Protein AF-A0A7V8YL81-F1 (afdb_monomer_lite)

Secondary structure (DSSP, 8-state):
----TTHHHHHHHHHHHHHHHSTT----HHHHHHTTHHHHHHHHHHHHHHHTS-HHHHHHHHHHHHHSEEE-TTS-EEE--EEHHHHHTT--HHHHHHHHHHHHHHHHTTSEEE-SSEEEES-THHHHH-HIIIIIIIHHHHHHHHHHHHHHHHHHHHHHTTT-------------PPPPPP--PPP-----

pLDDT: mean 71.95, std 19.82, range [36.56, 96.94]

Sequence (192 aa):
GVSGAGALPLLSHALDQAWRASRGMPLSLADYERTGGIEGAVAQTAQAAYDTLSSSRRQVARQVFTRLVATTADGRDTASRVARADLTNGKNAAYAEDVNAVLETFAAKRLLTLDADTVEISHEVLLTAWPLLRDDWLAEVHADRIVRSHLSAAADEWWDTGGRPPTSIAGSGARSAPQPPPGFAPTRATRH

Foldseek 3Di:
DDDDDPDVVVVVVVVVVVVVVVPPDPCDVVVCVVCVHPLNVLQVLVVVLLVPDDPLLNVLLLLVLLVQWDQDPVRDIDGHKDFLCVSCPPHDPVSNVSNVVSQCSCVVSVQWDDDPGIIIGRDRSCCVRHCCNPPPRVVVVVVVVVVVVVVVVVVVVCVVVVVDDPPDDPDDDDDDDDDDDDDDDDDDDDDD

Structure (mmCIF, N/CA/C/O backbone):
data_AF-A0A7V8YL81-F1
#
_entry.id   AF-A0A7V8YL81-F1
#
loop_
_atom_site.group_PDB
_atom_site.id
_atom_site.type_symbol
_atom_site.label_atom_id
_atom_site.label_alt_id
_atom_site.label_comp_id
_atom_site.label_asym_id
_atom_site.label_entity_id
_atom_site.label_seq_id
_atom_site.pdbx_PDB_ins_code
_atom_site.Cartn_x
_atom_site.Cartn_y
_atom_site.Cartn_z
_atom_site.occupancy
_atom_site.B_iso_or_equiv
_atom_site.auth_seq_id
_atom_site.auth_comp_id
_atom_site.auth_asym_id
_atom_site.auth_atom_id
_atom_site.pdbx_PDB_model_num
ATOM 1 N N . GLY A 1 1 ? -54.368 4.871 7.332 1.00 36.56 1 GLY A N 1
ATOM 2 C CA . GLY A 1 1 ? -53.066 4.225 7.570 1.00 36.56 1 GLY A CA 1
ATOM 3 C C . GLY A 1 1 ? -52.169 5.205 8.286 1.00 36.56 1 GLY A C 1
ATOM 4 O O . GLY A 1 1 ? -51.997 6.308 7.791 1.00 36.56 1 GLY A O 1
ATOM 5 N N . VAL A 1 2 ? -51.685 4.837 9.469 1.00 48.62 2 VAL A N 1
ATOM 6 C CA . VAL A 1 2 ? -50.691 5.587 10.253 1.00 48.62 2 VAL A CA 1
ATOM 7 C C . VAL A 1 2 ? -49.300 5.339 9.670 1.00 48.62 2 VAL A C 1
ATOM 9 O O . VAL A 1 2 ? -48.983 4.178 9.417 1.00 48.62 2 VAL A O 1
ATOM 12 N N . SER A 1 3 ? -48.483 6.391 9.513 1.00 44.59 3 SER A N 1
ATOM 13 C CA . SER A 1 3 ? -47.083 6.490 9.996 1.00 44.59 3 SER A CA 1
ATOM 14 C C . SER A 1 3 ? -46.340 7.660 9.334 1.00 44.59 3 SER A C 1
ATOM 16 O O . SER A 1 3 ? -46.148 7.653 8.123 1.00 44.59 3 SER A O 1
ATOM 18 N N . GLY A 1 4 ? -45.851 8.621 10.132 1.00 47.59 4 GLY A N 1
ATOM 19 C CA . GLY A 1 4 ? -44.572 9.267 9.809 1.00 47.59 4 GLY A CA 1
ATOM 20 C C . GLY A 1 4 ? -44.483 10.787 9.655 1.00 47.59 4 GLY A C 1
ATOM 21 O O . GLY A 1 4 ? -43.507 11.249 9.075 1.00 47.59 4 GLY A O 1
ATOM 22 N N . ALA A 1 5 ? -45.396 11.587 10.211 1.00 55.50 5 ALA A N 1
ATOM 23 C CA . ALA A 1 5 ? -45.001 12.931 10.642 1.00 55.50 5 ALA A CA 1
ATOM 24 C C . ALA A 1 5 ? -44.055 12.772 11.852 1.00 55.50 5 ALA A C 1
ATOM 26 O O . ALA A 1 5 ? -44.499 12.302 12.896 1.00 55.50 5 ALA A O 1
ATOM 27 N N . GLY A 1 6 ? -42.760 13.098 11.719 1.00 53.97 6 GLY A N 1
ATOM 28 C CA . GLY A 1 6 ? -41.879 13.228 12.894 1.00 53.97 6 GLY A CA 1
ATOM 29 C C . GLY A 1 6 ? -40.379 12.942 12.749 1.00 53.97 6 GLY A C 1
ATOM 30 O O . GLY A 1 6 ? -39.642 13.281 13.666 1.00 53.97 6 GLY A O 1
ATOM 31 N N . ALA A 1 7 ? -39.877 12.371 11.649 1.00 56.12 7 ALA A N 1
ATOM 32 C CA . ALA A 1 7 ? -38.447 12.011 11.584 1.00 56.12 7 ALA A CA 1
ATOM 33 C C . ALA A 1 7 ? -37.517 13.195 11.248 1.00 56.12 7 ALA A C 1
ATOM 35 O O . ALA A 1 7 ? -36.434 13.316 11.812 1.00 56.12 7 ALA A O 1
ATOM 36 N N . LEU A 1 8 ? -37.948 14.100 10.365 1.00 55.91 8 LEU A N 1
ATOM 37 C CA . LEU A 1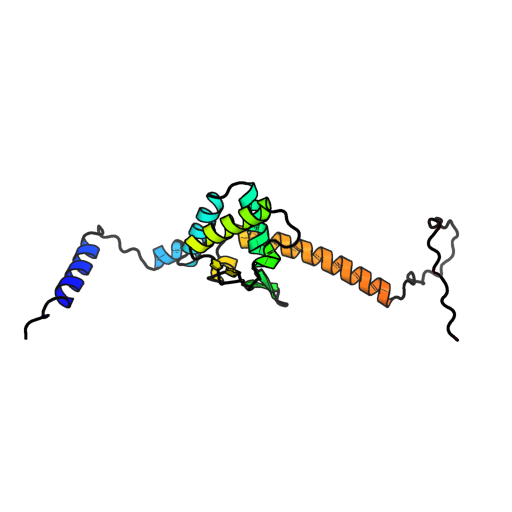 8 ? -37.142 15.249 9.930 1.00 55.91 8 LEU A CA 1
ATOM 38 C C . LEU A 1 8 ? -36.917 16.301 11.034 1.00 55.91 8 LEU A C 1
ATOM 40 O O . LEU A 1 8 ? -35.772 16.718 11.210 1.00 55.91 8 LEU A O 1
ATOM 44 N N . PRO A 1 9 ? -37.928 16.687 11.841 1.00 59.31 9 PRO A N 1
ATOM 45 C CA . PRO A 1 9 ? -37.709 17.638 12.931 1.00 59.31 9 PRO A CA 1
ATOM 46 C C . PRO A 1 9 ? -36.807 17.073 14.034 1.00 59.31 9 PRO A C 1
ATOM 48 O O . PRO A 1 9 ? -35.969 17.797 14.560 1.00 59.31 9 PRO A O 1
ATOM 51 N N . LEU A 1 10 ? -36.935 15.780 14.358 1.00 54.81 10 LEU A N 1
ATOM 52 C CA . LEU A 1 10 ? -36.123 15.134 15.393 1.00 54.81 10 LEU A CA 1
ATOM 53 C C . LEU A 1 10 ? -34.676 14.902 14.942 1.00 54.81 10 LEU A C 1
ATOM 55 O O . LEU A 1 10 ? -33.778 15.028 15.765 1.00 54.81 10 LEU A O 1
ATOM 59 N N . LEU A 1 11 ? -34.429 14.639 13.653 1.00 56.75 11 LEU A N 1
ATOM 60 C CA . LEU A 1 11 ? -33.071 14.529 13.109 1.00 56.75 11 LEU A CA 1
ATOM 61 C C . LEU A 1 11 ? -32.373 15.895 13.052 1.00 56.75 11 LEU A C 1
ATOM 63 O O . LEU A 1 11 ? -31.228 16.010 13.481 1.00 56.75 11 LEU A O 1
ATOM 67 N N . SER A 1 12 ? -33.068 16.944 12.597 1.00 57.38 12 SER A N 1
ATOM 68 C CA . SER A 1 12 ? -32.539 18.314 12.649 1.00 57.38 12 SER A CA 1
ATOM 69 C C . SER A 1 12 ? -32.295 18.770 14.085 1.00 57.38 12 SER A C 1
ATOM 71 O O . SER A 1 12 ? -31.289 19.420 14.350 1.00 57.38 12 SER A O 1
ATOM 73 N N . HIS A 1 13 ? -33.164 18.387 15.023 1.00 61.22 13 HIS A N 1
ATOM 74 C CA . HIS A 1 13 ? -32.964 18.675 16.437 1.00 61.22 13 HIS A CA 1
ATOM 75 C C . HIS A 1 13 ? -31.800 17.869 17.033 1.00 61.22 13 HIS A C 1
ATOM 77 O O . HIS A 1 13 ? -31.002 18.430 17.772 1.00 61.22 13 HIS A O 1
ATOM 83 N N . ALA A 1 14 ? -31.635 16.591 16.680 1.00 60.12 14 ALA A N 1
ATOM 84 C CA . ALA A 1 14 ? -30.513 15.768 17.133 1.00 60.12 14 ALA A CA 1
ATOM 85 C C . ALA A 1 14 ? -29.163 16.273 16.593 1.00 60.12 14 ALA A C 1
ATOM 87 O O . ALA A 1 14 ? -28.182 16.292 17.332 1.00 60.12 14 ALA A O 1
ATOM 88 N N . LEU A 1 15 ? -29.121 16.739 15.339 1.00 58.03 15 LEU A N 1
ATOM 89 C CA . LEU A 1 15 ? -27.939 17.365 14.740 1.00 58.03 15 LEU A CA 1
ATOM 90 C C . LEU A 1 15 ? -27.619 18.726 15.380 1.00 58.03 15 LEU A C 1
ATOM 92 O O . LEU A 1 15 ? -26.459 18.988 15.691 1.00 58.03 15 LEU A O 1
ATOM 96 N N . ASP A 1 16 ? -28.628 19.562 15.646 1.00 61.94 16 ASP A N 1
ATOM 97 C CA . ASP A 1 16 ? -28.457 20.847 16.343 1.00 61.94 16 ASP A CA 1
ATOM 98 C C . ASP A 1 16 ? -28.004 20.650 17.803 1.00 61.94 16 ASP A C 1
ATOM 100 O O . ASP A 1 16 ? -27.106 21.338 18.287 1.00 61.94 16 ASP A O 1
ATOM 104 N N . GLN A 1 17 ? -28.549 19.651 18.505 1.00 55.69 17 GLN A N 1
ATOM 105 C CA . GLN A 1 17 ? -28.120 19.297 19.861 1.00 55.69 17 GLN A CA 1
ATOM 106 C C . GLN A 1 17 ? -26.701 18.706 19.886 1.00 55.69 17 GLN A C 1
ATOM 108 O O . GLN A 1 17 ? -25.926 19.057 20.773 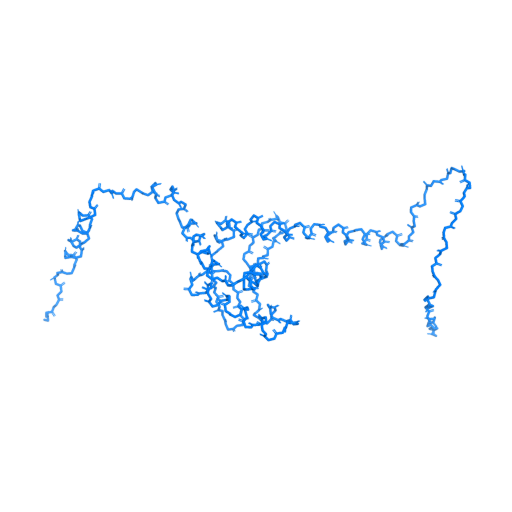1.00 55.69 17 GLN A O 1
ATOM 113 N N . ALA A 1 18 ? -26.316 17.881 18.903 1.00 54.59 18 ALA A N 1
ATOM 114 C CA . ALA A 1 18 ? -24.949 17.364 18.777 1.00 54.59 18 ALA A CA 1
ATOM 115 C C . ALA A 1 18 ? -23.931 18.486 18.499 1.00 54.59 18 ALA A C 1
ATOM 117 O O . ALA A 1 18 ? -22.847 18.501 19.085 1.00 54.59 18 ALA A O 1
ATOM 118 N N . TRP A 1 19 ? -24.307 19.469 17.676 1.00 52.56 19 TRP A N 1
ATOM 119 C CA . TRP A 1 19 ? -23.495 20.654 17.400 1.00 52.56 19 TRP A CA 1
ATOM 120 C C . TRP A 1 19 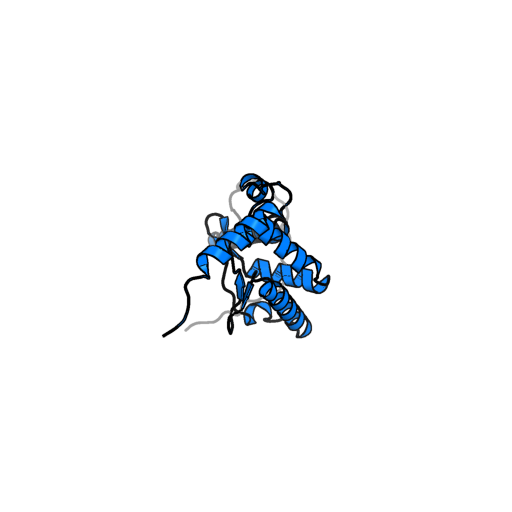? -23.318 21.540 18.642 1.00 52.56 19 TRP A C 1
ATOM 122 O O . TRP A 1 19 ? -22.208 21.972 18.950 1.00 52.56 19 TRP A O 1
ATOM 132 N N . ARG A 1 20 ? -24.387 21.760 19.419 1.00 55.25 20 ARG A N 1
ATOM 133 C CA . ARG A 1 20 ? -24.334 22.533 20.676 1.00 55.25 20 ARG A CA 1
ATOM 134 C C . ARG A 1 20 ? -23.596 21.799 21.804 1.00 55.25 20 ARG A C 1
ATOM 136 O O . ARG A 1 20 ? -22.933 22.449 22.609 1.00 55.25 20 ARG A O 1
ATOM 143 N N . ALA A 1 21 ? -23.667 20.465 21.849 1.00 50.03 21 ALA A N 1
ATOM 144 C CA . ALA A 1 21 ? -22.910 19.629 22.787 1.00 50.03 21 ALA A CA 1
ATOM 145 C C . ALA A 1 21 ? -21.398 19.614 22.485 1.00 50.03 21 ALA A C 1
ATOM 147 O O . ALA A 1 21 ? -20.586 19.398 23.389 1.00 50.03 21 ALA A O 1
ATOM 148 N N . SER A 1 22 ? -21.004 19.922 21.244 1.00 49.34 22 SER A N 1
ATOM 149 C CA . SER A 1 22 ? -19.615 20.097 20.807 1.00 49.34 22 SER A CA 1
ATOM 150 C C . SER A 1 22 ? -19.020 21.443 21.257 1.00 49.34 22 SER A C 1
ATOM 152 O O . SER A 1 22 ? -18.522 22.199 20.435 1.00 49.34 22 SER A O 1
ATOM 154 N N . ARG A 1 23 ? -19.106 21.770 22.558 1.00 49.12 23 ARG A N 1
ATOM 155 C CA . ARG A 1 23 ? -18.380 22.827 23.315 1.00 49.12 23 ARG A CA 1
ATOM 156 C C . ARG A 1 23 ? -17.860 24.070 22.548 1.00 49.12 23 ARG A C 1
ATOM 158 O O . ARG A 1 23 ? -16.794 24.586 22.871 1.00 49.12 23 ARG A O 1
ATOM 165 N N . GLY A 1 24 ? -18.606 24.586 21.574 1.00 44.75 24 GLY A N 1
ATOM 166 C CA . GLY A 1 24 ? -18.343 25.865 20.913 1.00 44.75 24 GLY A CA 1
ATOM 167 C C . GLY A 1 24 ? -17.051 25.996 20.095 1.00 44.75 24 GLY A C 1
ATOM 168 O O . GLY A 1 24 ? -16.653 27.131 19.853 1.00 44.75 24 GLY A O 1
ATOM 169 N N . MET A 1 25 ? -16.406 24.917 19.638 1.00 43.12 25 MET A N 1
ATOM 170 C CA . MET A 1 25 ? -15.329 25.045 18.642 1.00 43.12 25 MET A CA 1
ATOM 171 C C . MET A 1 25 ? -15.783 24.475 17.300 1.00 43.12 25 MET A C 1
ATOM 173 O O . MET A 1 25 ? -15.819 23.253 17.146 1.00 43.12 25 MET A O 1
ATOM 177 N N . PRO A 1 26 ? -16.152 25.326 16.324 1.00 42.38 26 PRO A N 1
ATOM 178 C CA . PRO A 1 26 ? -16.322 24.857 14.963 1.00 42.38 26 PRO A CA 1
ATOM 179 C C . PRO A 1 26 ? -14.956 24.362 14.479 1.00 42.38 26 PRO A C 1
ATOM 181 O O . PRO A 1 26 ? -14.013 25.146 14.393 1.00 42.38 26 PRO A O 1
ATOM 184 N N . LEU A 1 27 ? -14.841 23.066 14.177 1.00 44.59 27 LEU A N 1
ATOM 185 C CA . LEU A 1 27 ? -13.760 22.565 13.332 1.00 44.59 27 LEU A CA 1
ATOM 186 C C . LEU A 1 27 ? -13.953 23.227 11.971 1.00 44.59 27 LEU A C 1
ATOM 188 O O . LEU A 1 27 ? -14.801 22.831 11.173 1.00 44.59 27 LEU A O 1
ATOM 192 N N . SER A 1 28 ? -13.234 24.326 11.779 1.00 50.25 28 SER A N 1
ATOM 193 C CA . SER A 1 28 ? -13.224 25.075 10.537 1.00 50.25 28 SER A CA 1
ATOM 194 C C . SER A 1 28 ? -12.772 24.144 9.415 1.00 50.25 28 SER A C 1
ATOM 196 O O . SER A 1 28 ? -11.847 23.353 9.604 1.00 50.25 28 SER A O 1
ATOM 198 N N . LEU A 1 29 ? -13.363 24.265 8.225 1.00 44.56 29 LEU A N 1
ATOM 199 C CA . LEU A 1 29 ? -12.822 23.643 7.012 1.00 44.56 29 LEU A CA 1
ATOM 200 C C . LEU A 1 29 ? -11.325 23.981 6.841 1.00 44.56 29 LEU A C 1
ATOM 202 O O . LEU A 1 29 ? -10.555 23.148 6.382 1.00 44.56 29 LEU A O 1
ATOM 206 N N . ALA A 1 30 ? -10.893 25.143 7.343 1.00 45.94 30 ALA A N 1
ATOM 207 C CA . ALA A 1 30 ? -9.490 25.533 7.389 1.00 45.94 30 ALA A CA 1
ATOM 208 C C . ALA A 1 30 ? -8.648 24.719 8.392 1.00 45.94 30 ALA A C 1
ATOM 210 O O . ALA A 1 30 ? -7.476 24.504 8.132 1.00 45.94 30 ALA A O 1
ATOM 211 N N . ASP A 1 31 ? -9.196 24.227 9.510 1.00 43.03 31 ASP A N 1
ATOM 212 C CA . ASP A 1 31 ? -8.487 23.303 10.417 1.00 43.03 31 ASP A CA 1
ATOM 213 C C . ASP A 1 31 ? -8.428 21.874 9.852 1.00 43.03 31 ASP A C 1
ATOM 215 O O . ASP A 1 31 ? -7.447 21.152 10.055 1.00 43.03 31 ASP A O 1
ATOM 219 N N . TYR A 1 32 ? -9.450 21.491 9.082 1.00 44.69 32 TYR A N 1
ATOM 220 C CA . TYR A 1 32 ? -9.483 20.251 8.307 1.00 44.69 32 TYR A CA 1
ATOM 221 C C . TYR A 1 32 ? -8.446 20.261 7.167 1.00 44.69 32 TYR A C 1
ATOM 223 O O . TYR A 1 32 ? -7.705 19.298 7.000 1.00 44.69 32 TYR A O 1
ATOM 231 N N . GLU A 1 33 ? -8.294 21.370 6.442 1.00 46.50 33 GLU A N 1
ATOM 232 C CA . GLU A 1 33 ? -7.242 21.550 5.428 1.00 46.50 33 GLU A CA 1
ATOM 233 C C . GLU A 1 33 ? -5.847 21.728 6.052 1.00 46.50 33 GLU A C 1
ATOM 235 O O . GLU A 1 33 ? -4.866 21.183 5.550 1.00 46.50 33 GLU A O 1
ATOM 240 N N . ARG A 1 34 ? -5.744 22.405 7.204 1.00 47.41 34 ARG A N 1
ATOM 241 C CA . ARG A 1 34 ? -4.478 22.631 7.931 1.00 47.41 34 ARG A CA 1
ATOM 242 C C . ARG A 1 34 ? -3.887 21.361 8.549 1.00 47.41 34 ARG A C 1
ATOM 244 O O . ARG A 1 34 ? -2.700 21.341 8.860 1.00 47.41 34 ARG A O 1
ATOM 251 N N . THR A 1 35 ? -4.683 20.302 8.697 1.00 50.78 35 THR A N 1
ATOM 252 C CA . THR A 1 35 ? -4.221 18.950 9.073 1.00 50.78 35 THR A CA 1
ATOM 253 C C . THR A 1 35 ? -3.937 18.047 7.861 1.00 50.78 35 THR A C 1
ATOM 255 O O . THR A 1 35 ? -3.577 16.884 8.036 1.00 50.78 35 THR A O 1
ATOM 258 N N . GLY A 1 36 ? -4.045 18.581 6.637 1.00 57.25 36 GLY A N 1
ATOM 259 C CA . GLY A 1 36 ? -3.801 17.871 5.377 1.00 57.25 36 GLY A CA 1
ATOM 260 C C . GLY A 1 36 ? -5.054 17.272 4.728 1.00 57.25 36 GLY A C 1
ATOM 261 O O . GLY A 1 36 ? -4.937 16.564 3.732 1.00 57.25 36 GLY A O 1
ATOM 262 N N . GLY A 1 37 ? -6.253 17.519 5.264 1.00 74.62 37 GLY A N 1
ATOM 263 C CA . GLY A 1 37 ? -7.513 17.036 4.697 1.00 74.62 37 GLY A CA 1
ATOM 264 C C . GLY A 1 37 ? -7.548 15.517 4.487 1.00 74.62 37 GLY A C 1
ATOM 265 O O . GLY A 1 37 ? -7.063 14.734 5.307 1.00 74.62 37 GLY A O 1
ATOM 266 N N . ILE A 1 38 ? -8.122 15.091 3.359 1.00 73.38 38 ILE A N 1
ATOM 267 C CA . ILE A 1 38 ? -8.203 13.673 2.969 1.00 73.38 38 ILE A CA 1
ATOM 268 C C . ILE A 1 38 ? -6.800 13.079 2.770 1.00 73.38 38 ILE A C 1
ATOM 270 O O . ILE A 1 38 ? -6.568 11.931 3.144 1.00 73.38 38 ILE A O 1
ATOM 274 N N . GLU A 1 39 ? -5.853 13.860 2.247 1.00 78.56 39 GLU A N 1
ATOM 275 C CA . GLU A 1 39 ? -4.472 13.422 2.014 1.00 78.56 39 GLU A CA 1
ATOM 276 C C . GLU A 1 39 ? -3.783 13.058 3.335 1.00 78.56 39 GLU A C 1
ATOM 278 O O . GLU A 1 39 ? -3.244 11.961 3.483 1.00 78.56 39 GLU A O 1
ATOM 283 N N . GLY A 1 40 ? -3.893 13.933 4.340 1.00 79.06 40 GLY A N 1
ATOM 284 C CA . GLY A 1 40 ? -3.346 13.712 5.678 1.00 79.06 40 GLY A CA 1
ATOM 285 C C . GLY A 1 40 ? -3.977 12.517 6.394 1.00 79.06 40 GLY A C 1
ATOM 286 O O . GLY A 1 40 ? -3.278 11.773 7.086 1.00 79.06 40 GLY A O 1
ATOM 287 N N . ALA A 1 41 ? -5.280 12.284 6.211 1.00 83.31 41 ALA A N 1
ATOM 288 C CA . ALA A 1 41 ? -5.967 11.118 6.766 1.00 83.31 41 ALA A CA 1
ATOM 289 C C . ALA A 1 41 ? -5.523 9.802 6.097 1.00 83.31 41 ALA A C 1
ATOM 291 O O . ALA A 1 41 ? -5.297 8.802 6.788 1.00 83.31 41 ALA A O 1
ATOM 292 N N . VAL A 1 42 ? -5.356 9.794 4.769 1.00 85.81 42 VAL A N 1
ATOM 293 C CA . VAL A 1 42 ? -4.849 8.633 4.016 1.00 85.81 42 VAL A CA 1
ATOM 294 C C . VAL A 1 42 ? -3.402 8.334 4.400 1.00 85.81 42 VAL A C 1
ATOM 296 O O . VAL A 1 42 ? -3.087 7.185 4.706 1.00 85.81 42 VAL A O 1
ATOM 299 N N . ALA A 1 43 ? -2.548 9.357 4.474 1.00 87.12 43 ALA A N 1
ATOM 300 C CA . ALA A 1 43 ? -1.153 9.219 4.878 1.00 87.12 43 ALA A CA 1
ATOM 301 C C . ALA A 1 43 ? -1.016 8.648 6.297 1.00 87.12 43 ALA A C 1
ATOM 303 O O . ALA A 1 43 ? -0.277 7.688 6.507 1.00 87.12 43 ALA A O 1
ATOM 304 N N . GLN A 1 44 ? -1.775 9.174 7.266 1.00 86.25 44 GLN A N 1
ATOM 305 C CA . GLN A 1 44 ? -1.790 8.650 8.637 1.00 86.25 44 GLN A CA 1
ATOM 306 C C . GLN A 1 44 ? -2.292 7.207 8.698 1.00 86.25 44 GLN A C 1
ATOM 308 O O . GLN A 1 44 ? -1.729 6.386 9.418 1.00 86.25 44 GLN A O 1
ATOM 313 N N . THR A 1 45 ? -3.330 6.875 7.928 1.00 89.19 45 THR A N 1
ATOM 314 C CA . THR A 1 45 ? -3.872 5.512 7.878 1.00 89.19 45 THR A CA 1
ATOM 315 C C . THR A 1 45 ? -2.861 4.533 7.278 1.00 89.19 45 THR A C 1
ATOM 317 O O . THR A 1 45 ? -2.691 3.433 7.806 1.00 89.19 45 THR A O 1
ATOM 320 N N . ALA A 1 46 ? -2.164 4.933 6.212 1.00 90.50 46 ALA A N 1
ATOM 321 C CA . ALA A 1 46 ? -1.110 4.140 5.587 1.00 90.50 46 ALA A CA 1
ATOM 322 C C . ALA A 1 46 ? 0.086 3.944 6.518 1.00 90.50 46 ALA A C 1
ATOM 324 O O . ALA A 1 46 ? 0.546 2.814 6.689 1.00 90.50 46 ALA A O 1
ATOM 325 N N . GLN A 1 47 ? 0.520 5.011 7.191 1.00 93.44 47 GLN A N 1
ATOM 326 C CA . GLN A 1 47 ? 1.600 4.943 8.165 1.00 93.44 47 GLN A CA 1
ATOM 327 C C . GLN A 1 47 ? 1.238 4.030 9.341 1.00 93.44 47 GLN A C 1
ATOM 329 O O . GLN A 1 47 ? 2.002 3.129 9.673 1.00 93.44 47 GLN A O 1
ATOM 334 N N . ALA A 1 48 ? 0.041 4.180 9.912 1.00 91.69 48 ALA A N 1
ATOM 335 C CA . ALA A 1 48 ? -0.419 3.330 11.005 1.00 91.69 48 ALA A CA 1
ATOM 336 C C . ALA A 1 48 ? -0.511 1.852 10.589 1.00 91.69 48 ALA A C 1
ATOM 338 O O . ALA A 1 48 ? -0.128 0.975 11.359 1.00 91.69 48 ALA A O 1
ATOM 339 N N . ALA A 1 49 ? -0.984 1.557 9.372 1.00 93.56 49 ALA A N 1
ATOM 340 C CA . ALA A 1 49 ? -0.987 0.194 8.840 1.00 93.56 49 ALA A CA 1
ATOM 341 C C . ALA A 1 49 ? 0.442 -0.359 8.722 1.00 93.56 49 ALA A C 1
ATOM 343 O O . ALA A 1 49 ? 0.719 -1.461 9.195 1.00 93.56 49 ALA A O 1
ATOM 344 N N . TYR A 1 50 ? 1.364 0.424 8.165 1.00 94.56 50 TYR A N 1
ATOM 345 C CA . TYR A 1 50 ? 2.768 0.047 8.033 1.00 94.56 50 TYR A CA 1
ATOM 346 C C . TYR A 1 50 ? 3.458 -0.185 9.385 1.00 94.56 50 TYR A C 1
ATOM 348 O O . TYR A 1 50 ? 4.214 -1.146 9.543 1.00 94.56 50 TYR A O 1
ATOM 356 N N . ASP A 1 51 ? 3.162 0.638 10.390 1.00 94.62 51 ASP A N 1
ATOM 357 C CA . ASP A 1 51 ? 3.783 0.539 11.709 1.00 94.62 51 ASP A CA 1
ATOM 358 C C . ASP A 1 51 ? 3.398 -0.747 12.451 1.00 94.62 51 ASP A C 1
ATOM 360 O O . ASP A 1 51 ? 4.201 -1.261 13.233 1.00 94.62 51 ASP A O 1
ATOM 364 N N . THR A 1 52 ? 2.233 -1.330 12.146 1.00 94.81 52 THR A N 1
ATOM 365 C CA . THR A 1 52 ? 1.809 -2.630 12.701 1.00 94.81 52 THR A CA 1
ATOM 366 C C . THR A 1 52 ? 2.560 -3.830 12.119 1.00 94.81 52 THR A C 1
ATOM 368 O O . THR A 1 52 ? 2.500 -4.926 12.678 1.00 94.81 52 THR A O 1
ATOM 371 N N . LEU A 1 53 ? 3.279 -3.652 11.007 1.00 95.19 53 LEU A N 1
ATOM 372 C CA . LEU A 1 53 ? 3.993 -4.735 10.340 1.00 95.19 53 LEU A CA 1
ATOM 373 C C . LEU A 1 53 ? 5.316 -5.067 11.038 1.00 95.19 53 LEU A C 1
ATOM 375 O O . LEU A 1 53 ? 6.048 -4.181 11.488 1.00 95.19 53 LEU A O 1
ATOM 379 N N . SER A 1 54 ? 5.664 -6.358 11.039 1.00 94.94 54 SER A N 1
ATOM 380 C CA . SER A 1 54 ? 6.999 -6.843 11.405 1.00 94.94 54 SER A CA 1
ATOM 381 C C . SER A 1 54 ? 8.065 -6.330 10.431 1.00 94.94 54 SER A C 1
ATOM 383 O O . SER A 1 54 ? 7.766 -5.926 9.308 1.00 94.94 54 SER A O 1
ATOM 385 N N . SER A 1 55 ? 9.338 -6.400 10.823 1.00 93.94 55 SER A N 1
ATOM 386 C CA . SER A 1 55 ? 10.459 -5.993 9.965 1.00 93.94 55 SER A CA 1
ATOM 387 C C . SER A 1 55 ? 10.488 -6.728 8.617 1.00 93.94 55 SER A C 1
ATOM 389 O O . SER A 1 55 ? 10.704 -6.082 7.593 1.00 93.94 55 SER A O 1
ATOM 391 N N . SER A 1 56 ? 10.205 -8.039 8.590 1.00 92.75 56 SER A N 1
ATOM 392 C CA . SER A 1 56 ? 10.104 -8.810 7.339 1.00 92.75 56 SER A CA 1
ATOM 393 C C . SER A 1 56 ? 8.978 -8.280 6.448 1.00 92.75 56 SER A C 1
ATOM 395 O O . SER A 1 56 ? 9.191 -7.971 5.276 1.00 92.75 56 SER A O 1
ATOM 397 N N . ARG A 1 57 ? 7.790 -8.065 7.021 1.00 95.06 57 ARG A N 1
ATOM 398 C CA . ARG A 1 57 ? 6.610 -7.592 6.289 1.00 95.06 57 ARG A CA 1
ATOM 399 C C . ARG A 1 57 ? 6.733 -6.152 5.822 1.00 95.06 57 ARG A C 1
ATOM 401 O O . ARG A 1 57 ? 6.182 -5.821 4.783 1.00 95.06 57 ARG A O 1
ATOM 408 N N . ARG A 1 58 ? 7.488 -5.304 6.521 1.00 95.88 58 ARG A N 1
ATOM 409 C CA . ARG A 1 58 ? 7.813 -3.946 6.054 1.00 95.88 58 ARG A CA 1
ATOM 410 C C . ARG A 1 58 ? 8.639 -3.974 4.766 1.00 95.88 58 ARG A C 1
ATOM 412 O O . ARG A 1 58 ? 8.353 -3.213 3.845 1.00 95.88 58 ARG A O 1
ATOM 419 N N . GLN A 1 59 ? 9.607 -4.889 4.660 1.00 93.19 59 GLN A N 1
ATOM 420 C CA . GLN A 1 59 ? 10.376 -5.081 3.422 1.00 93.19 59 GLN A CA 1
ATOM 421 C C . GLN A 1 59 ? 9.492 -5.603 2.284 1.00 93.19 59 GLN A C 1
ATOM 423 O O . GLN A 1 59 ? 9.602 -5.133 1.151 1.00 93.19 59 GLN A O 1
ATOM 428 N N . VAL A 1 60 ? 8.586 -6.538 2.584 1.00 95.00 60 VAL A N 1
ATOM 429 C CA . VAL A 1 60 ? 7.612 -7.042 1.606 1.00 95.00 60 VAL A CA 1
ATOM 430 C C . VAL A 1 60 ? 6.645 -5.942 1.170 1.00 95.00 60 VAL A C 1
ATOM 432 O O . VAL A 1 60 ? 6.425 -5.776 -0.025 1.00 95.00 60 VAL A O 1
ATOM 435 N N . ALA A 1 61 ? 6.132 -5.135 2.100 1.00 95.25 61 ALA A N 1
ATOM 436 C CA . ALA A 1 61 ? 5.259 -4.004 1.801 1.00 95.25 61 ALA A CA 1
ATOM 437 C C . ALA A 1 61 ? 5.925 -3.036 0.828 1.00 95.25 61 ALA A C 1
ATOM 439 O O . ALA A 1 61 ? 5.334 -2.713 -0.200 1.00 95.25 61 ALA A O 1
ATOM 440 N N . ARG A 1 62 ? 7.186 -2.675 1.079 1.00 94.12 62 ARG A N 1
ATOM 441 C CA . ARG A 1 62 ? 7.960 -1.852 0.151 1.00 94.12 62 ARG A CA 1
ATOM 442 C C . ARG A 1 62 ? 8.000 -2.451 -1.261 1.00 94.12 62 ARG A C 1
ATOM 444 O O . ARG A 1 62 ? 7.735 -1.741 -2.221 1.00 94.12 62 ARG A O 1
ATOM 451 N N . GLN A 1 63 ? 8.291 -3.746 -1.398 1.00 92.38 63 GLN A N 1
ATOM 452 C CA . GLN A 1 63 ? 8.355 -4.423 -2.705 1.00 92.38 63 GLN A CA 1
ATOM 453 C C . GLN A 1 63 ? 6.994 -4.531 -3.404 1.00 92.38 63 GLN A C 1
ATOM 455 O O . GLN A 1 63 ? 6.926 -4.489 -4.631 1.00 92.38 63 GLN A O 1
ATOM 460 N N . VAL A 1 64 ? 5.914 -4.697 -2.641 1.00 94.31 64 VAL A N 1
ATOM 461 C CA . VAL A 1 64 ? 4.553 -4.735 -3.181 1.00 94.31 64 VAL A CA 1
ATOM 462 C C . VAL A 1 64 ? 4.163 -3.352 -3.694 1.00 94.31 64 VAL A C 1
ATOM 464 O O . VAL A 1 64 ? 3.797 -3.228 -4.858 1.00 94.31 64 VAL A O 1
ATOM 467 N N . PHE A 1 65 ? 4.296 -2.306 -2.876 1.00 93.75 65 PHE A N 1
ATOM 468 C CA . PHE A 1 65 ? 3.896 -0.954 -3.266 1.00 93.75 65 PHE A CA 1
ATOM 469 C C . PHE A 1 65 ? 4.687 -0.424 -4.463 1.00 93.75 65 PHE A C 1
ATOM 471 O O . PHE A 1 65 ? 4.085 0.157 -5.355 1.00 93.75 65 PHE A O 1
ATOM 478 N N . THR A 1 66 ? 5.995 -0.682 -4.554 1.00 92.06 66 THR A N 1
ATOM 479 C CA . THR A 1 66 ? 6.778 -0.256 -5.729 1.00 92.06 66 THR A CA 1
ATOM 480 C C . THR A 1 66 ? 6.381 -0.981 -7.013 1.00 92.06 66 THR A C 1
ATOM 482 O O . THR A 1 66 ? 6.552 -0.431 -8.095 1.00 92.06 66 THR A O 1
ATOM 485 N N . ARG A 1 67 ? 5.828 -2.199 -6.923 1.00 92.19 67 ARG A N 1
ATOM 486 C CA . ARG A 1 67 ? 5.274 -2.920 -8.082 1.00 92.19 67 ARG A CA 1
ATOM 487 C C . ARG A 1 67 ? 3.890 -2.423 -8.483 1.00 92.19 67 ARG A C 1
ATOM 489 O O . ARG A 1 67 ? 3.565 -2.467 -9.662 1.00 92.19 67 ARG A O 1
ATOM 496 N N . LEU A 1 68 ? 3.095 -1.949 -7.525 1.00 92.69 68 LEU A N 1
ATOM 497 C CA . LEU A 1 68 ? 1.770 -1.366 -7.765 1.00 92.69 68 LEU A CA 1
ATOM 498 C C . LEU A 1 68 ? 1.826 0.062 -8.322 1.00 92.69 68 LEU A C 1
ATOM 500 O O . LEU A 1 68 ? 0.781 0.679 -8.513 1.00 92.69 68 LEU A O 1
ATOM 504 N N . VAL A 1 69 ? 3.020 0.599 -8.574 1.00 90.50 69 VAL A N 1
ATOM 505 C CA . VAL A 1 69 ? 3.213 1.943 -9.116 1.00 90.50 69 VAL A CA 1
ATOM 506 C C . VAL A 1 69 ? 3.902 1.856 -10.468 1.00 90.50 69 VAL A C 1
ATOM 508 O O . VAL A 1 69 ? 4.958 1.242 -10.616 1.00 90.50 69 VAL A O 1
ATOM 511 N N . ALA A 1 70 ? 3.300 2.500 -11.463 1.00 86.06 70 ALA A N 1
ATOM 512 C CA . ALA A 1 70 ? 3.886 2.691 -12.776 1.00 86.06 70 ALA A CA 1
ATOM 513 C C . ALA A 1 70 ? 4.291 4.154 -12.959 1.00 86.06 70 ALA A C 1
ATOM 515 O O . ALA A 1 70 ? 3.488 5.068 -12.775 1.00 86.06 70 ALA A O 1
ATOM 516 N N . THR A 1 71 ? 5.532 4.367 -13.384 1.00 83.50 71 THR A N 1
ATOM 517 C CA . THR A 1 71 ? 6.022 5.682 -13.803 1.00 83.50 71 THR A CA 1
ATOM 518 C C . THR A 1 71 ? 5.780 5.860 -15.293 1.00 83.50 71 THR A C 1
ATOM 520 O O . THR A 1 71 ? 6.248 5.063 -16.109 1.00 83.50 71 THR A O 1
ATOM 523 N N . THR A 1 72 ? 5.046 6.908 -15.640 1.00 77.12 72 THR A N 1
ATOM 524 C CA . THR A 1 72 ? 4.787 7.316 -17.025 1.00 77.12 72 THR A CA 1
ATOM 525 C C . THR A 1 72 ? 6.027 7.945 -17.672 1.00 77.12 72 THR A C 1
ATOM 527 O O . THR A 1 72 ? 6.979 8.314 -16.986 1.00 77.12 72 THR A O 1
ATOM 530 N N . ALA A 1 73 ? 6.016 8.109 -19.000 1.00 73.94 73 ALA A N 1
ATOM 531 C CA . ALA A 1 73 ? 7.113 8.751 -19.737 1.00 73.94 73 ALA A CA 1
ATOM 532 C C . ALA A 1 73 ? 7.406 10.191 -19.264 1.00 73.94 73 ALA A C 1
ATOM 534 O O . ALA A 1 73 ? 8.546 10.637 -19.329 1.00 73.94 73 ALA A O 1
ATOM 535 N N . ASP A 1 74 ? 6.396 10.878 -18.722 1.00 73.31 74 ASP A N 1
ATOM 536 C CA . ASP A 1 74 ? 6.519 12.229 -18.163 1.00 73.31 74 ASP A CA 1
ATOM 537 C C . ASP A 1 74 ? 7.082 12.242 -16.725 1.00 73.31 74 ASP A C 1
ATOM 539 O O . ASP A 1 74 ? 7.064 13.280 -16.064 1.00 73.31 74 ASP A O 1
ATOM 543 N N . GLY A 1 75 ? 7.514 11.093 -16.192 1.00 71.62 75 GLY A N 1
ATOM 544 C CA . GLY A 1 75 ? 8.047 10.971 -14.831 1.00 71.62 75 GLY A CA 1
ATOM 545 C C . GLY A 1 75 ? 6.990 11.033 -13.725 1.00 71.62 75 GLY A C 1
ATOM 546 O O . GLY A 1 75 ? 7.342 11.140 -12.554 1.00 71.62 75 GLY A O 1
ATOM 547 N N . ARG A 1 76 ? 5.696 10.975 -14.070 1.00 76.62 76 ARG A N 1
ATOM 548 C CA . ARG A 1 76 ? 4.599 10.926 -13.092 1.00 76.62 76 ARG A CA 1
ATOM 549 C C . ARG A 1 76 ? 4.309 9.491 -12.675 1.00 76.62 76 ARG A C 1
ATOM 551 O O . ARG A 1 76 ? 4.104 8.637 -13.542 1.00 76.62 76 ARG A O 1
ATOM 558 N N . ASP A 1 77 ? 4.249 9.268 -11.368 1.00 82.81 77 ASP A N 1
ATOM 559 C CA . ASP A 1 77 ? 3.866 7.997 -10.761 1.00 82.81 77 ASP A CA 1
ATOM 560 C C . ASP A 1 77 ? 2.340 7.849 -10.724 1.00 82.81 77 ASP A C 1
ATOM 562 O O . ASP A 1 77 ? 1.616 8.776 -10.365 1.00 82.81 77 ASP A O 1
ATOM 566 N N . THR A 1 78 ? 1.862 6.678 -11.134 1.00 83.62 78 THR A N 1
ATOM 567 C CA . THR A 1 78 ? 0.440 6.336 -11.293 1.00 83.62 78 THR A CA 1
ATOM 568 C C . THR A 1 78 ? 0.172 4.956 -10.711 1.00 83.62 78 THR A C 1
ATOM 570 O O . THR A 1 78 ? 1.076 4.113 -10.669 1.00 83.62 78 THR A O 1
ATOM 573 N N . ALA A 1 79 ? -1.051 4.710 -10.241 1.00 87.81 79 ALA A N 1
ATOM 574 C CA . ALA A 1 79 ? -1.401 3.389 -9.734 1.00 87.81 79 ALA A CA 1
ATOM 575 C C . ALA A 1 79 ? -1.471 2.386 -10.894 1.00 87.81 79 ALA A C 1
ATOM 577 O O . ALA A 1 79 ? -2.020 2.667 -11.957 1.00 87.81 79 ALA A O 1
ATOM 578 N N . SER A 1 80 ? -0.915 1.196 -10.684 1.00 89.12 80 SER A N 1
ATOM 579 C CA . SER A 1 80 ? -0.957 0.097 -11.640 1.00 89.12 80 SER A CA 1
ATOM 580 C C . SER A 1 80 ? -1.634 -1.111 -11.020 1.00 89.12 80 SER A C 1
ATOM 582 O O . SER A 1 80 ? -1.345 -1.509 -9.890 1.00 89.12 80 SER A O 1
ATOM 584 N N . ARG A 1 81 ? -2.491 -1.752 -11.811 1.00 91.88 81 ARG A N 1
ATOM 585 C CA . ARG A 1 81 ? -3.052 -3.058 -11.482 1.00 91.88 81 ARG A CA 1
ATOM 586 C C . ARG A 1 81 ? -2.011 -4.144 -11.735 1.00 91.88 81 ARG A C 1
ATOM 588 O O . ARG A 1 81 ? -1.427 -4.195 -12.816 1.00 91.88 81 ARG A O 1
ATOM 595 N N . VAL A 1 82 ? -1.794 -5.020 -10.757 1.00 93.75 82 VAL A N 1
ATOM 596 C CA . VAL A 1 82 ? -0.809 -6.112 -10.838 1.00 93.75 82 VAL A CA 1
ATOM 597 C C . VAL A 1 82 ? -1.458 -7.434 -10.460 1.00 93.75 82 VAL A C 1
ATOM 599 O O . VAL A 1 82 ? -2.270 -7.488 -9.535 1.00 93.75 82 VAL A O 1
ATOM 602 N N . ALA A 1 83 ? -1.098 -8.516 -11.152 1.00 93.81 83 ALA A N 1
ATOM 603 C CA . ALA A 1 83 ? -1.560 -9.846 -10.784 1.00 93.81 83 ALA A CA 1
ATOM 604 C C . ALA A 1 83 ? -0.922 -10.291 -9.458 1.00 93.81 83 ALA A C 1
ATOM 606 O O . ALA A 1 83 ? 0.285 -10.167 -9.242 1.00 93.81 83 ALA A O 1
ATOM 607 N N . ARG A 1 84 ? -1.716 -10.878 -8.562 1.00 91.00 84 ARG A N 1
ATOM 608 C CA . ARG A 1 84 ? -1.244 -11.371 -7.260 1.00 91.00 84 ARG A CA 1
ATOM 609 C C . ARG A 1 84 ? -0.163 -12.448 -7.413 1.00 91.00 84 ARG A C 1
ATOM 611 O O . ARG A 1 84 ? 0.753 -12.528 -6.593 1.00 91.00 84 ARG A O 1
ATOM 618 N N . ALA A 1 85 ? -0.233 -13.233 -8.488 1.00 90.19 85 ALA A N 1
ATOM 619 C CA . ALA A 1 85 ? 0.791 -14.209 -8.848 1.00 90.19 85 ALA A CA 1
ATOM 620 C C . ALA A 1 85 ? 2.157 -13.549 -9.115 1.00 90.19 85 ALA A C 1
ATOM 622 O O . ALA A 1 85 ? 3.177 -14.050 -8.647 1.00 90.19 85 ALA A O 1
ATOM 623 N N . ASP A 1 86 ? 2.196 -12.383 -9.763 1.00 91.75 86 ASP A N 1
ATOM 624 C CA . ASP A 1 86 ? 3.451 -11.684 -10.081 1.00 91.75 86 ASP A CA 1
ATOM 625 C C . ASP A 1 86 ? 4.161 -11.159 -8.827 1.00 91.75 86 ASP A C 1
ATOM 627 O O . ASP A 1 86 ? 5.392 -11.053 -8.787 1.00 91.75 86 ASP A O 1
ATOM 631 N N . LEU A 1 87 ? 3.404 -10.882 -7.760 1.00 90.50 87 LEU A N 1
ATOM 632 C CA . LEU A 1 87 ? 3.970 -10.475 -6.475 1.00 90.50 87 LEU A CA 1
ATOM 633 C C . LEU A 1 87 ? 4.754 -11.612 -5.804 1.00 90.50 87 LEU A C 1
ATOM 635 O O . LEU A 1 87 ? 5.737 -11.340 -5.116 1.00 90.50 87 LEU A O 1
ATOM 639 N N . THR A 1 88 ? 4.368 -12.868 -6.038 1.00 91.06 88 THR A N 1
ATOM 640 C CA . THR A 1 88 ? 4.919 -14.057 -5.359 1.00 91.06 88 THR A CA 1
ATOM 641 C C . THR A 1 88 ? 5.738 -14.972 -6.275 1.00 91.06 88 THR A C 1
ATOM 643 O O . THR A 1 88 ? 6.398 -15.892 -5.790 1.00 91.06 88 THR A O 1
ATOM 646 N N . ASN A 1 89 ? 5.759 -14.704 -7.584 1.00 89.12 89 ASN A N 1
ATOM 647 C CA . ASN A 1 89 ? 6.456 -15.525 -8.567 1.00 89.12 89 ASN A CA 1
ATOM 648 C C . ASN A 1 89 ? 7.957 -15.673 -8.244 1.00 89.12 89 ASN A C 1
ATOM 650 O O . ASN A 1 89 ? 8.662 -14.692 -7.984 1.00 89.12 89 ASN A O 1
ATOM 654 N N . GLY A 1 90 ? 8.447 -16.916 -8.249 1.00 85.12 90 GLY A N 1
ATOM 655 C CA . GLY A 1 90 ? 9.838 -17.256 -7.934 1.00 85.12 90 GLY A CA 1
ATOM 656 C C . GLY A 1 90 ? 10.238 -17.062 -6.465 1.00 85.12 90 GLY A C 1
ATOM 657 O O . GLY A 1 90 ? 11.432 -17.046 -6.160 1.00 85.12 90 GLY A O 1
ATOM 658 N N . LYS A 1 91 ? 9.276 -16.883 -5.549 1.00 91.06 91 LYS A N 1
ATOM 659 C CA . LYS A 1 91 ? 9.513 -16.739 -4.104 1.00 91.06 91 LYS A CA 1
ATOM 660 C C . LYS A 1 91 ? 9.059 -17.981 -3.336 1.00 91.06 91 LYS A C 1
ATOM 662 O O . LYS A 1 91 ? 8.323 -18.818 -3.848 1.00 91.06 91 LYS A O 1
ATOM 667 N N . ASN A 1 92 ? 9.546 -18.123 -2.104 1.00 92.06 92 ASN A N 1
ATOM 668 C CA . ASN A 1 92 ? 9.177 -19.239 -1.234 1.00 92.06 92 ASN A CA 1
ATOM 669 C C . ASN A 1 92 ? 7.795 -19.021 -0.583 1.00 92.06 92 ASN A C 1
ATOM 671 O O . ASN A 1 92 ? 7.247 -17.918 -0.600 1.00 92.06 92 ASN A O 1
ATOM 675 N N . ALA A 1 93 ? 7.249 -20.079 0.023 1.00 91.94 93 ALA A N 1
ATOM 676 C CA . ALA A 1 93 ? 5.934 -20.037 0.665 1.00 91.94 93 ALA A CA 1
ATOM 677 C C . ALA A 1 93 ? 5.853 -18.993 1.795 1.00 91.94 93 ALA A C 1
ATOM 679 O O . ALA A 1 93 ? 4.879 -18.254 1.865 1.00 91.94 93 ALA A O 1
ATOM 680 N N . ALA A 1 94 ? 6.904 -18.863 2.613 1.00 92.31 94 ALA A N 1
ATOM 681 C CA . ALA A 1 94 ? 6.950 -17.881 3.699 1.00 92.31 94 ALA A CA 1
ATOM 682 C C . ALA A 1 94 ? 6.832 -16.432 3.190 1.00 92.31 94 ALA A C 1
ATOM 684 O O . ALA A 1 94 ? 6.122 -15.616 3.769 1.00 92.31 94 ALA A O 1
ATOM 685 N N . TYR A 1 95 ? 7.483 -16.110 2.068 1.00 93.00 95 TYR A N 1
ATOM 686 C CA . TYR A 1 95 ? 7.342 -14.801 1.437 1.00 93.00 95 TYR A CA 1
ATOM 687 C C . TYR A 1 95 ? 5.923 -14.587 0.900 1.00 93.00 95 TYR A C 1
ATOM 689 O O . TYR A 1 95 ? 5.378 -13.496 1.038 1.00 93.00 95 TYR A O 1
ATOM 697 N N . ALA A 1 96 ? 5.306 -15.614 0.306 1.00 93.31 96 ALA A N 1
ATOM 698 C CA . ALA A 1 96 ? 3.927 -15.521 -0.168 1.00 93.31 96 ALA A CA 1
ATOM 699 C C . ALA A 1 96 ? 2.934 -15.273 0.983 1.00 93.31 96 ALA A C 1
ATOM 701 O O . ALA A 1 96 ? 2.014 -14.469 0.832 1.00 93.31 96 ALA A O 1
ATOM 702 N N . GLU A 1 97 ? 3.144 -15.895 2.145 1.00 94.44 97 GLU A N 1
ATOM 703 C CA . GLU A 1 97 ? 2.370 -15.612 3.359 1.00 94.44 97 GLU A CA 1
ATOM 704 C C . GLU A 1 97 ? 2.548 -14.166 3.831 1.00 94.44 97 GLU A C 1
ATOM 706 O O . GLU A 1 97 ? 1.560 -13.491 4.122 1.00 94.44 97 GLU A O 1
ATOM 711 N N . ASP A 1 98 ? 3.782 -13.656 3.847 1.00 95.81 98 ASP A N 1
ATOM 712 C CA . ASP A 1 98 ? 4.041 -12.262 4.214 1.00 95.81 98 ASP A CA 1
ATOM 713 C C . ASP A 1 98 ? 3.411 -11.276 3.213 1.00 95.81 98 ASP A C 1
ATOM 715 O O . ASP A 1 98 ? 2.847 -10.266 3.640 1.00 95.81 98 ASP A O 1
ATOM 719 N N . VAL A 1 99 ? 3.424 -11.571 1.905 1.00 95.44 99 VAL A N 1
ATOM 720 C CA . VAL A 1 99 ? 2.702 -10.775 0.892 1.00 95.44 99 VAL A CA 1
ATOM 721 C C . VAL A 1 99 ? 1.211 -10.758 1.205 1.00 95.44 99 VAL A C 1
ATOM 723 O O . VAL A 1 99 ? 0.615 -9.686 1.253 1.00 95.44 99 VAL A O 1
ATOM 726 N N . ASN A 1 100 ? 0.606 -11.917 1.461 1.00 94.56 100 ASN A N 1
ATOM 727 C CA . ASN A 1 100 ? -0.821 -12.013 1.760 1.00 94.56 100 ASN A CA 1
ATOM 728 C C . ASN A 1 100 ? -1.191 -11.212 3.017 1.00 94.56 100 ASN A C 1
ATOM 730 O O . ASN A 1 100 ? -2.130 -10.419 2.975 1.00 94.56 100 ASN A O 1
ATOM 734 N N . ALA A 1 101 ? -0.407 -11.337 4.091 1.00 95.69 101 ALA A N 1
ATOM 735 C CA . ALA A 1 101 ? -0.619 -10.589 5.327 1.00 95.69 101 ALA A CA 1
ATOM 736 C C . ALA A 1 101 ? -0.518 -9.070 5.115 1.00 95.69 101 ALA A C 1
ATOM 738 O O . ALA A 1 101 ? -1.314 -8.306 5.666 1.00 95.69 101 ALA A O 1
ATOM 739 N N . VAL A 1 102 ? 0.440 -8.617 4.300 1.00 96.94 102 VAL A N 1
ATOM 740 C CA . VAL A 1 102 ? 0.561 -7.206 3.911 1.00 96.94 102 VAL A CA 1
ATOM 741 C C . VAL A 1 102 ? -0.682 -6.765 3.138 1.00 96.94 102 VAL A C 1
ATOM 743 O O . VAL A 1 102 ? -1.315 -5.783 3.522 1.00 96.94 102 VAL A O 1
ATOM 746 N N . LEU A 1 103 ? -1.068 -7.499 2.090 1.00 95.94 103 LEU A N 1
ATOM 747 C CA . LEU A 1 103 ? -2.230 -7.169 1.262 1.00 95.94 103 LEU A CA 1
ATOM 748 C C . LEU A 1 103 ? -3.505 -7.043 2.102 1.00 95.94 103 LEU A C 1
ATOM 750 O O . LEU A 1 103 ? -4.219 -6.051 1.982 1.00 95.94 103 LEU A O 1
ATOM 754 N N . GLU A 1 104 ? -3.756 -8.000 2.993 1.00 95.44 104 GLU A N 1
ATOM 755 C CA . GLU A 1 104 ? -4.905 -7.991 3.903 1.00 95.44 104 GLU A CA 1
ATOM 756 C C . GLU A 1 104 ? -4.874 -6.801 4.868 1.00 95.44 104 GLU A C 1
ATOM 758 O O . GLU A 1 104 ? -5.893 -6.135 5.057 1.00 95.44 104 GLU A O 1
ATOM 763 N N . THR A 1 105 ? -3.705 -6.477 5.429 1.00 96.31 105 THR A N 1
ATOM 764 C CA . THR A 1 105 ? -3.541 -5.350 6.363 1.00 96.31 105 THR A CA 1
ATOM 765 C C . THR A 1 105 ? -3.919 -4.020 5.707 1.00 96.31 105 THR A C 1
ATOM 767 O O . THR A 1 105 ? -4.674 -3.229 6.279 1.00 96.31 105 THR A O 1
ATOM 770 N N . PHE A 1 106 ? -3.436 -3.771 4.487 1.00 94.88 106 PHE A N 1
ATOM 771 C CA . PHE A 1 106 ? -3.729 -2.530 3.768 1.00 94.88 106 PHE A CA 1
ATOM 772 C C . PHE A 1 106 ? -5.139 -2.521 3.153 1.00 94.88 106 PHE A C 1
ATOM 774 O O . PHE A 1 106 ? -5.795 -1.475 3.144 1.00 94.88 106 PHE A O 1
ATOM 781 N N . ALA A 1 107 ? -5.657 -3.670 2.708 1.00 94.19 107 ALA A N 1
ATOM 782 C CA . ALA A 1 107 ? -7.028 -3.792 2.210 1.00 94.19 107 ALA A CA 1
ATOM 783 C C . ALA A 1 107 ? -8.073 -3.567 3.314 1.00 94.19 107 ALA A C 1
ATOM 785 O O . ALA A 1 107 ? -9.065 -2.872 3.093 1.00 94.19 107 ALA A O 1
ATOM 786 N N . ALA A 1 108 ? -7.820 -4.041 4.539 1.00 93.25 108 ALA A N 1
ATOM 787 C CA . ALA A 1 108 ? -8.682 -3.784 5.698 1.00 93.25 108 ALA A CA 1
ATOM 788 C C . ALA A 1 108 ? -8.822 -2.283 6.019 1.00 93.25 108 ALA A C 1
ATOM 790 O O . ALA A 1 108 ? -9.815 -1.852 6.608 1.00 93.25 108 ALA A O 1
ATOM 791 N N . LYS A 1 109 ? -7.839 -1.473 5.612 1.00 91.81 109 LYS A N 1
ATOM 792 C CA . LYS A 1 109 ? -7.849 -0.009 5.728 1.00 91.81 109 LYS A CA 1
ATOM 793 C C . LYS A 1 109 ? -8.313 0.705 4.457 1.00 91.81 109 LYS A C 1
ATOM 795 O O . LYS A 1 109 ? -8.248 1.928 4.402 1.00 91.81 109 LYS A O 1
ATOM 800 N N . ARG A 1 110 ? -8.803 -0.040 3.458 1.00 91.38 110 ARG A N 1
ATOM 801 C CA . ARG A 1 110 ? -9.229 0.448 2.133 1.00 91.38 110 ARG A CA 1
ATOM 802 C C . ARG A 1 110 ? -8.126 1.137 1.327 1.00 91.38 110 ARG A C 1
ATOM 804 O O . ARG A 1 110 ? -8.427 1.860 0.386 1.00 91.38 110 ARG A O 1
ATOM 811 N N . LEU A 1 111 ? -6.859 0.894 1.654 1.00 91.31 111 LEU A N 1
ATOM 812 C CA . LEU A 1 111 ? -5.723 1.465 0.924 1.00 91.31 111 LEU A CA 1
ATOM 813 C C . LEU A 1 111 ? -5.405 0.664 -0.343 1.00 91.31 111 LEU A C 1
ATOM 815 O O . LEU A 1 111 ? -4.965 1.234 -1.339 1.00 91.31 111 LEU A O 1
ATOM 819 N N . LEU A 1 112 ? -5.679 -0.642 -0.310 1.00 94.19 112 LEU A N 1
ATOM 820 C CA . LEU A 1 112 ? -5.613 -1.534 -1.462 1.00 94.19 112 LEU A CA 1
ATOM 821 C C . LEU A 1 112 ? -6.993 -2.105 -1.775 1.00 94.19 112 LEU A C 1
ATOM 823 O O . LEU A 1 112 ? -7.781 -2.391 -0.871 1.00 94.19 112 LEU A O 1
ATOM 827 N N . THR A 1 113 ? -7.240 -2.321 -3.060 1.00 91.81 113 THR A N 1
ATOM 828 C CA . THR A 1 113 ? -8.356 -3.112 -3.565 1.00 91.81 113 THR A CA 1
ATOM 829 C C . THR A 1 113 ? -7.813 -4.460 -4.021 1.00 91.81 113 THR A C 1
ATOM 831 O O . THR A 1 113 ? -6.869 -4.529 -4.810 1.00 91.81 113 THR A O 1
ATOM 834 N N . LEU A 1 114 ? -8.394 -5.531 -3.483 1.00 93.75 114 LEU A N 1
ATOM 835 C CA . LEU A 1 114 ? -8.086 -6.906 -3.860 1.00 93.75 114 LEU A CA 1
ATOM 836 C C . LEU A 1 114 ? -9.253 -7.431 -4.692 1.00 93.75 114 LEU A C 1
ATOM 838 O O . LEU A 1 114 ? -10.372 -7.527 -4.189 1.00 93.75 114 LEU A O 1
ATOM 842 N N . ASP A 1 115 ? -8.983 -7.742 -5.952 1.00 89.56 115 ASP A N 1
ATOM 843 C CA . ASP A 1 115 ? -9.891 -8.488 -6.821 1.00 89.56 115 ASP A CA 1
ATOM 844 C C . ASP A 1 115 ? -9.537 -9.990 -6.781 1.00 89.56 115 ASP A C 1
ATOM 846 O O . ASP A 1 115 ? -8.677 -10.397 -5.993 1.00 89.56 115 ASP A O 1
ATOM 850 N N . ALA A 1 116 ? -10.177 -10.822 -7.611 1.00 83.38 116 ALA A N 1
ATOM 851 C CA . ALA A 1 116 ? -9.959 -12.271 -7.615 1.00 83.38 116 ALA A CA 1
ATOM 852 C C . ALA A 1 116 ? -8.475 -12.624 -7.808 1.00 83.38 116 ALA A C 1
ATOM 854 O O . ALA A 1 116 ? -7.915 -13.391 -7.026 1.00 83.38 116 ALA A O 1
ATOM 855 N N . ASP A 1 117 ? -7.831 -11.983 -8.786 1.00 90.12 117 ASP A N 1
ATOM 856 C CA . ASP A 1 117 ? -6.436 -12.256 -9.144 1.00 90.12 117 ASP A CA 1
ATOM 857 C C . ASP A 1 117 ? -5.557 -11.005 -9.181 1.00 90.12 117 ASP A C 1
ATOM 859 O O . ASP A 1 117 ? -4.350 -11.110 -9.409 1.00 90.12 117 ASP A O 1
ATOM 863 N N . THR A 1 118 ? -6.120 -9.815 -8.960 1.00 91.94 118 THR A N 1
ATOM 864 C CA . THR A 1 118 ? -5.383 -8.552 -9.101 1.00 91.94 118 THR A CA 1
ATOM 865 C C . THR A 1 118 ? -5.403 -7.704 -7.845 1.00 91.94 118 THR A C 1
ATOM 867 O O . THR A 1 118 ? -6.349 -7.733 -7.062 1.00 91.94 118 THR A O 1
ATOM 870 N N . VAL A 1 119 ? -4.347 -6.919 -7.682 1.00 93.62 119 VAL A N 1
ATOM 871 C CA . VAL A 1 119 ? -4.169 -5.954 -6.604 1.00 93.62 119 VAL A CA 1
ATOM 872 C C . VAL A 1 119 ? -3.965 -4.578 -7.222 1.00 93.62 119 VAL A C 1
ATOM 874 O O . VAL A 1 119 ? -3.232 -4.438 -8.203 1.00 93.62 119 VAL A O 1
ATOM 877 N N . GLU A 1 120 ? -4.601 -3.569 -6.636 1.00 92.50 120 GLU A N 1
ATOM 878 C CA . GLU A 1 120 ? -4.498 -2.175 -7.063 1.00 92.50 120 GLU A CA 1
ATOM 879 C C . GLU A 1 120 ? -4.576 -1.233 -5.852 1.00 92.50 120 GLU A C 1
ATOM 881 O O . GLU A 1 120 ? -5.166 -1.569 -4.821 1.00 92.50 120 GLU A O 1
ATOM 886 N N . ILE A 1 121 ? -3.972 -0.050 -5.958 1.00 91.00 121 ILE A N 1
ATOM 887 C CA . ILE A 1 121 ? -4.107 1.009 -4.950 1.00 91.00 121 ILE A CA 1
ATOM 888 C C . ILE A 1 121 ? -5.486 1.654 -5.101 1.00 91.00 121 ILE A C 1
ATOM 890 O O . ILE A 1 121 ? -5.845 2.104 -6.182 1.00 91.00 121 ILE A O 1
ATOM 894 N N . SER A 1 122 ? -6.253 1.734 -4.012 1.00 87.75 122 SER A N 1
ATOM 895 C CA . SER A 1 122 ? -7.641 2.221 -4.069 1.00 87.75 122 SER A CA 1
ATOM 896 C C . SER A 1 122 ? -7.754 3.702 -4.437 1.00 87.75 122 SER A C 1
ATOM 898 O O . SER A 1 122 ? -8.727 4.119 -5.064 1.00 87.75 122 SER A O 1
ATOM 900 N N . HIS A 1 123 ? -6.793 4.515 -3.994 1.00 82.62 123 HIS A N 1
ATOM 901 C CA . HIS A 1 123 ? -6.796 5.960 -4.194 1.00 82.62 123 HIS A CA 1
ATOM 902 C C . HIS A 1 123 ? -5.389 6.446 -4.551 1.00 82.62 123 HIS A C 1
ATOM 904 O O . HIS A 1 123 ? -4.472 6.319 -3.739 1.00 82.62 123 HIS A O 1
ATOM 910 N N . GLU A 1 124 ? -5.226 7.061 -5.725 1.00 83.06 124 GLU A N 1
ATOM 911 C CA . GLU A 1 124 ? -3.929 7.588 -6.190 1.00 83.06 124 GLU A CA 1
ATOM 912 C C . GLU A 1 124 ? -3.342 8.666 -5.273 1.00 83.06 124 GLU A C 1
ATOM 914 O O . GLU A 1 124 ? -2.130 8.855 -5.244 1.00 83.06 124 GLU A O 1
ATOM 919 N N . VAL A 1 125 ? -4.174 9.306 -4.446 1.00 86.00 125 VAL A N 1
ATOM 920 C CA . VAL A 1 125 ? -3.727 10.227 -3.390 1.00 86.00 125 VAL A CA 1
ATOM 921 C C . VAL A 1 125 ? -2.693 9.589 -2.454 1.00 86.00 125 VAL A C 1
ATOM 923 O O . VAL A 1 125 ? -1.861 10.286 -1.890 1.00 86.00 125 VAL A O 1
ATOM 926 N N . LEU A 1 126 ? -2.690 8.259 -2.308 1.00 87.38 126 LEU A N 1
ATOM 927 C CA . LEU A 1 126 ? -1.686 7.550 -1.517 1.00 87.38 126 LEU A CA 1
ATOM 928 C C . LEU A 1 126 ? -0.260 7.766 -2.054 1.00 87.38 126 LEU A C 1
ATOM 930 O O . LEU A 1 126 ? 0.678 7.825 -1.261 1.00 87.38 126 LEU A O 1
ATOM 934 N N . LEU A 1 127 ? -0.104 7.906 -3.375 1.00 86.75 127 LEU A N 1
ATOM 935 C CA . LEU A 1 127 ? 1.191 8.072 -4.044 1.00 86.75 127 LEU A CA 1
ATOM 936 C C . LEU A 1 127 ? 1.834 9.425 -3.738 1.00 86.75 127 LEU A C 1
ATOM 938 O O . LEU A 1 127 ? 3.056 9.530 -3.681 1.00 86.75 127 LEU A O 1
ATOM 942 N N . THR A 1 128 ? 1.017 10.457 -3.531 1.00 82.56 128 THR A N 1
ATOM 943 C CA . THR A 1 128 ? 1.482 11.822 -3.260 1.00 82.56 128 THR A CA 1
ATOM 944 C C . THR A 1 128 ? 1.491 12.152 -1.771 1.00 82.56 128 THR A C 1
ATOM 946 O O . THR A 1 128 ? 2.366 12.894 -1.321 1.00 82.56 128 THR A O 1
ATOM 949 N N . ALA A 1 129 ? 0.540 11.603 -1.010 1.00 84.06 129 ALA A N 1
ATOM 950 C CA . ALA A 1 129 ? 0.308 11.964 0.383 1.00 84.06 129 ALA A CA 1
ATOM 951 C C . ALA A 1 129 ? 1.163 11.181 1.381 1.00 84.06 129 ALA A C 1
ATOM 953 O O . ALA A 1 129 ? 1.416 11.692 2.468 1.00 84.06 129 ALA A O 1
ATOM 954 N N . TRP A 1 130 ? 1.595 9.954 1.060 1.00 92.19 130 TRP A N 1
ATOM 955 C CA . TRP A 1 130 ? 2.387 9.138 1.983 1.00 92.19 130 TRP A CA 1
ATOM 956 C C . TRP A 1 130 ? 3.893 9.355 1.757 1.00 92.19 130 TRP A C 1
ATOM 958 O O . TRP A 1 130 ? 4.440 8.827 0.784 1.00 92.19 130 TRP A O 1
ATOM 968 N N . PRO A 1 131 ? 4.599 10.088 2.647 1.00 86.69 131 PRO A N 1
ATOM 969 C CA . PRO A 1 131 ? 5.974 10.513 2.378 1.00 86.69 131 PRO A CA 1
ATOM 970 C C . PRO A 1 131 ? 6.938 9.337 2.236 1.00 86.69 131 PRO A C 1
ATOM 972 O O . PRO A 1 131 ? 7.775 9.344 1.349 1.00 86.69 131 PRO A O 1
ATOM 975 N N . LEU A 1 132 ? 6.759 8.278 3.032 1.00 89.19 132 LEU A N 1
ATOM 976 C CA . LEU A 1 132 ? 7.591 7.072 2.963 1.00 89.19 132 LEU A CA 1
ATOM 977 C C . LEU A 1 132 ? 7.529 6.397 1.580 1.00 89.19 132 LEU A C 1
ATOM 979 O O . LEU A 1 132 ? 8.530 5.897 1.073 1.00 89.19 132 LEU A O 1
ATOM 983 N N . LEU A 1 133 ? 6.353 6.383 0.948 1.00 89.44 133 LEU A N 1
ATOM 984 C CA . LEU A 1 133 ? 6.202 5.822 -0.392 1.00 89.44 133 LEU A CA 1
ATOM 985 C C . LEU A 1 133 ? 6.856 6.732 -1.437 1.00 89.44 133 LEU A C 1
ATOM 987 O O . LEU A 1 133 ? 7.651 6.261 -2.247 1.00 89.44 133 LEU A O 1
ATOM 991 N N . ARG A 1 134 ? 6.531 8.026 -1.400 1.00 86.44 134 ARG A N 1
ATOM 992 C CA . ARG A 1 134 ? 6.981 9.019 -2.381 1.00 86.44 134 ARG A CA 1
ATOM 993 C C . ARG A 1 134 ? 8.488 9.279 -2.317 1.00 86.44 134 ARG A C 1
ATOM 995 O O . ARG A 1 134 ? 9.164 9.228 -3.341 1.00 86.44 134 ARG A O 1
ATOM 1002 N N . ASP A 1 135 ? 8.994 9.567 -1.123 1.00 84.25 135 ASP A N 1
ATOM 1003 C CA . ASP A 1 135 ? 10.331 10.125 -0.909 1.00 84.25 135 ASP A CA 1
ATOM 1004 C C . ASP A 1 135 ? 11.393 9.044 -0.727 1.00 84.25 135 ASP A C 1
ATOM 1006 O O . ASP A 1 135 ? 12.517 9.226 -1.184 1.00 84.25 135 ASP A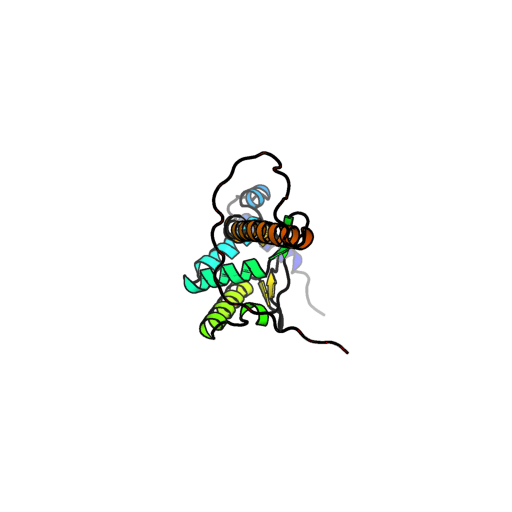 O 1
ATOM 1010 N N . ASP A 1 136 ? 11.049 7.915 -0.103 1.00 85.94 136 ASP A N 1
ATOM 1011 C CA . ASP A 1 136 ? 12.005 6.827 0.108 1.00 85.94 136 ASP A CA 1
ATOM 1012 C C . ASP A 1 136 ? 11.852 5.752 -0.973 1.00 85.94 136 ASP A C 1
ATOM 1014 O O . ASP A 1 136 ? 12.784 5.440 -1.714 1.00 85.94 136 ASP A O 1
ATOM 1018 N N . TRP A 1 137 ? 10.666 5.157 -1.105 1.00 90.88 137 TRP A N 1
ATOM 1019 C CA . TRP A 1 137 ? 10.543 3.934 -1.902 1.00 90.88 137 TRP A CA 1
ATOM 1020 C C . TRP A 1 137 ? 10.568 4.192 -3.402 1.00 90.88 137 TRP A C 1
ATOM 1022 O O . TRP A 1 137 ? 11.273 3.480 -4.119 1.00 90.88 137 TRP A O 1
ATOM 1032 N N . LEU A 1 138 ? 9.804 5.177 -3.876 1.00 83.06 138 LEU A N 1
ATOM 1033 C CA . LEU A 1 138 ? 9.736 5.513 -5.295 1.00 83.06 138 LEU A CA 1
ATOM 1034 C C . LEU A 1 138 ? 11.005 6.232 -5.756 1.00 83.06 138 LEU A C 1
ATOM 1036 O O . LEU A 1 138 ? 11.529 5.890 -6.813 1.00 83.06 138 LEU A O 1
ATOM 1040 N N . ALA A 1 139 ? 11.575 7.127 -4.945 1.00 74.56 139 ALA A N 1
ATOM 1041 C CA . ALA A 1 139 ? 12.848 7.776 -5.265 1.00 74.56 139 ALA A CA 1
ATOM 1042 C C . ALA A 1 139 ? 13.989 6.765 -5.491 1.00 74.56 139 ALA A C 1
ATOM 1044 O O . ALA A 1 139 ? 14.745 6.889 -6.457 1.00 74.56 139 ALA A O 1
ATOM 1045 N N . GLU A 1 140 ? 14.084 5.721 -4.659 1.00 69.56 140 GLU A N 1
ATOM 1046 C CA . GLU A 1 140 ? 15.068 4.648 -4.850 1.00 69.56 140 GLU A CA 1
ATOM 1047 C C . GLU A 1 140 ? 14.822 3.846 -6.145 1.00 69.56 140 GLU A C 1
ATOM 1049 O O . GLU A 1 140 ? 15.775 3.464 -6.827 1.00 69.56 140 GLU A O 1
ATOM 1054 N N . VAL A 1 141 ? 13.559 3.618 -6.528 1.00 68.00 141 VAL A N 1
ATOM 1055 C CA . VAL A 1 141 ? 13.208 2.928 -7.786 1.00 68.00 141 VAL A CA 1
ATOM 1056 C C . VAL A 1 141 ? 13.564 3.777 -9.005 1.00 68.00 141 VAL A C 1
ATOM 1058 O O . VAL A 1 141 ? 14.088 3.246 -9.988 1.00 68.00 141 VAL A O 1
ATOM 1061 N N . HIS A 1 142 ? 13.323 5.087 -8.943 1.00 68.19 142 HIS A N 1
ATOM 1062 C CA . HIS A 1 142 ? 13.712 6.027 -9.995 1.00 68.19 142 HIS A CA 1
ATOM 1063 C C . HIS A 1 142 ? 15.230 6.052 -10.179 1.00 68.19 142 HIS A C 1
ATOM 1065 O O . HIS A 1 142 ? 15.713 5.959 -11.309 1.00 68.19 142 HIS A O 1
ATOM 1071 N N . ALA A 1 143 ? 15.988 6.089 -9.080 1.00 61.12 143 ALA A N 1
ATOM 1072 C CA . ALA A 1 143 ? 17.446 6.040 -9.121 1.00 61.12 143 ALA A CA 1
ATOM 1073 C C . ALA A 1 143 ? 17.967 4.737 -9.760 1.00 61.12 143 ALA A C 1
ATOM 1075 O O . ALA A 1 143 ? 18.794 4.799 -10.671 1.00 61.12 143 ALA A O 1
ATOM 1076 N N . ASP A 1 144 ? 17.451 3.566 -9.359 1.00 59.94 144 ASP A N 1
ATOM 1077 C CA . ASP A 1 144 ? 17.850 2.272 -9.946 1.00 59.94 144 ASP A CA 1
ATOM 1078 C C . ASP A 1 144 ? 17.509 2.188 -11.446 1.00 59.94 144 ASP A C 1
ATOM 1080 O O . ASP A 1 144 ? 18.293 1.675 -12.252 1.00 59.94 144 ASP A O 1
ATOM 1084 N N . ARG A 1 145 ? 16.365 2.754 -11.859 1.00 61.47 145 ARG A N 1
ATOM 1085 C CA . ARG A 1 145 ? 15.975 2.818 -13.275 1.00 61.47 145 ARG A CA 1
ATOM 1086 C C . ARG A 1 145 ? 16.918 3.667 -14.109 1.00 61.47 145 ARG A C 1
ATOM 1088 O O . ARG A 1 145 ? 17.291 3.214 -15.185 1.00 61.47 145 ARG A O 1
ATOM 1095 N N . ILE A 1 146 ? 17.314 4.844 -13.626 1.00 62.97 146 ILE A N 1
ATOM 1096 C CA . ILE A 1 146 ? 18.239 5.735 -14.344 1.00 62.97 146 ILE A CA 1
ATOM 1097 C C . ILE A 1 146 ? 19.595 5.045 -14.540 1.00 62.97 146 ILE A C 1
ATOM 1099 O O . ILE A 1 146 ? 20.153 5.056 -15.638 1.00 62.97 146 ILE A O 1
ATOM 1103 N N . VAL A 1 147 ? 20.110 4.370 -13.506 1.00 61.91 147 VAL A N 1
ATOM 1104 C CA . VAL A 1 147 ? 21.357 3.598 -13.626 1.00 61.91 147 VAL A CA 1
ATOM 1105 C C . VAL A 1 147 ? 21.209 2.473 -14.654 1.00 61.91 147 VAL A C 1
ATOM 1107 O O . VAL A 1 147 ? 22.083 2.293 -15.506 1.00 61.91 147 VAL A O 1
ATOM 1110 N N . ARG A 1 148 ? 20.091 1.736 -14.630 1.00 57.62 148 ARG A N 1
ATOM 1111 C CA . ARG A 1 148 ? 19.844 0.649 -15.587 1.00 57.62 148 ARG A CA 1
ATOM 1112 C C . ARG A 1 148 ? 19.636 1.152 -17.014 1.00 57.62 148 ARG A C 1
ATOM 1114 O O . ARG A 1 148 ? 20.109 0.497 -17.941 1.00 57.62 148 ARG A O 1
ATOM 1121 N N . SER A 1 149 ? 18.972 2.290 -17.214 1.00 59.72 149 SER A N 1
ATOM 1122 C CA . SER A 1 149 ? 18.805 2.885 -18.541 1.00 59.72 149 SER A CA 1
ATOM 1123 C C . SER A 1 149 ? 20.131 3.391 -19.092 1.00 59.72 149 SER A C 1
ATOM 1125 O O . SER A 1 149 ? 20.391 3.186 -20.268 1.00 59.72 149 SER A O 1
ATOM 1127 N N . HIS A 1 150 ? 21.005 3.967 -18.259 1.00 57.03 150 HIS A N 1
ATOM 1128 C CA . HIS A 1 150 ? 22.354 4.352 -18.686 1.00 57.03 150 HIS A CA 1
ATOM 1129 C C . HIS A 1 150 ? 23.193 3.134 -19.087 1.00 57.03 150 HIS A C 1
ATOM 1131 O O . HIS A 1 150 ? 23.877 3.171 -20.105 1.00 57.03 150 HIS A O 1
ATOM 1137 N N . LEU A 1 151 ? 23.108 2.036 -18.327 1.00 59.88 151 LEU A N 1
ATOM 1138 C CA . LEU A 1 151 ? 23.796 0.790 -18.671 1.00 59.88 151 LEU A CA 1
ATOM 1139 C C . LEU A 1 151 ? 23.247 0.163 -19.963 1.00 59.88 151 LEU A C 1
ATOM 1141 O O . LEU A 1 151 ? 24.020 -0.339 -20.772 1.00 59.88 151 LEU A O 1
ATOM 1145 N N . SER A 1 152 ? 21.926 0.210 -20.162 1.00 60.97 152 SER A N 1
ATOM 1146 C CA . SER A 1 152 ? 21.272 -0.327 -21.364 1.00 60.97 152 SER A CA 1
ATOM 1147 C C . SER A 1 152 ? 21.588 0.524 -22.593 1.00 60.97 152 SER A C 1
ATOM 1149 O O . SER A 1 152 ? 21.985 -0.021 -23.611 1.00 60.97 152 SER A O 1
ATOM 1151 N N . ALA A 1 153 ? 21.538 1.854 -22.474 1.00 59.91 153 ALA A N 1
ATOM 1152 C CA . ALA A 1 153 ? 21.920 2.771 -23.544 1.00 59.91 153 ALA A CA 1
ATOM 1153 C C . ALA A 1 153 ? 23.399 2.615 -23.937 1.00 59.91 153 ALA A C 1
ATOM 1155 O O . ALA A 1 153 ? 23.713 2.612 -25.121 1.00 59.91 153 ALA A O 1
ATOM 1156 N N . ALA A 1 154 ? 24.301 2.417 -22.969 1.00 56.31 154 ALA A N 1
ATOM 1157 C CA . ALA A 1 154 ? 25.711 2.140 -23.251 1.00 56.31 154 ALA A CA 1
ATOM 1158 C C . ALA A 1 154 ? 25.924 0.778 -23.942 1.00 56.31 154 ALA A C 1
ATOM 1160 O O . ALA A 1 154 ? 26.838 0.628 -24.752 1.00 56.31 154 ALA A O 1
ATOM 1161 N N . ALA A 1 155 ? 25.088 -0.221 -23.637 1.00 57.31 155 ALA A N 1
ATOM 1162 C CA . ALA A 1 155 ? 25.107 -1.507 -24.327 1.00 57.31 155 ALA A CA 1
ATOM 1163 C C . ALA A 1 155 ? 24.557 -1.386 -25.758 1.00 57.31 155 ALA A C 1
ATOM 1165 O O . ALA A 1 155 ? 25.181 -1.895 -26.687 1.00 57.31 155 ALA A O 1
ATOM 1166 N N . ASP A 1 156 ? 23.451 -0.666 -25.950 1.00 57.97 156 ASP A N 1
ATOM 1167 C CA . ASP A 1 156 ? 22.862 -0.418 -27.267 1.00 57.97 156 ASP A CA 1
ATOM 1168 C C . ASP A 1 156 ? 23.816 0.397 -28.156 1.00 57.97 156 ASP A C 1
ATOM 1170 O O . ASP A 1 156 ? 24.037 0.029 -29.306 1.00 57.97 156 ASP A O 1
ATOM 1174 N N . GLU A 1 157 ? 24.486 1.422 -27.615 1.00 58.34 157 GLU A N 1
ATOM 1175 C CA . GLU A 1 157 ? 25.507 2.207 -28.328 1.00 58.34 157 GLU A CA 1
ATOM 1176 C C . GLU A 1 157 ? 26.709 1.343 -28.752 1.00 58.34 157 GLU A C 1
ATOM 1178 O O . GLU A 1 157 ? 27.243 1.507 -29.852 1.00 58.34 157 GLU A O 1
ATOM 1183 N N . TRP A 1 158 ? 27.115 0.370 -27.928 1.00 52.94 158 TRP A N 1
ATOM 1184 C CA . TRP A 1 158 ? 28.189 -0.576 -28.251 1.00 52.94 158 TRP A CA 1
ATOM 1185 C C . TRP A 1 158 ? 27.796 -1.584 -29.346 1.00 52.94 158 TRP A C 1
ATOM 1187 O O . TRP A 1 158 ? 28.633 -1.976 -30.170 1.00 52.94 158 TRP A O 1
ATOM 1197 N N . TRP A 1 159 ? 26.519 -1.976 -29.390 1.00 52.81 159 TRP A N 1
ATOM 1198 C CA . TRP A 1 159 ? 25.966 -2.822 -30.450 1.00 52.81 159 TRP A CA 1
ATOM 1199 C C . TRP A 1 159 ? 25.784 -2.057 -31.765 1.00 52.81 159 TRP A C 1
ATOM 1201 O O . TRP A 1 159 ? 26.124 -2.592 -32.822 1.00 52.81 159 TRP A O 1
ATOM 1211 N N . ASP A 1 160 ? 25.332 -0.803 -31.709 1.00 55.38 160 ASP A N 1
ATOM 1212 C CA . ASP A 1 160 ? 25.098 0.041 -32.889 1.00 55.38 160 ASP A CA 1
ATOM 1213 C C . ASP A 1 160 ? 26.418 0.543 -33.513 1.00 55.38 160 ASP A C 1
ATOM 1215 O O . ASP A 1 160 ? 26.540 0.693 -34.728 1.00 55.38 160 ASP A O 1
ATOM 1219 N N . THR A 1 161 ? 27.484 0.667 -32.709 1.00 55.16 161 THR A N 1
ATOM 1220 C CA . THR A 1 161 ? 28.868 0.851 -33.203 1.00 55.16 161 THR A CA 1
ATOM 1221 C C . THR A 1 161 ? 29.552 -0.453 -33.646 1.00 55.16 161 THR A C 1
ATOM 1223 O O . THR A 1 161 ? 30.727 -0.449 -34.032 1.00 55.16 161 THR A O 1
ATOM 1226 N N . GLY A 1 162 ? 28.832 -1.581 -33.646 1.00 51.59 162 GLY A N 1
ATOM 1227 C CA . GLY A 1 162 ? 29.297 -2.856 -34.192 1.00 51.59 162 GLY A CA 1
ATOM 1228 C C . GLY A 1 162 ? 30.506 -3.453 -33.465 1.00 51.59 162 GLY A C 1
ATOM 1229 O O . GLY A 1 162 ? 31.324 -4.125 -34.097 1.00 51.59 162 GLY A O 1
ATOM 1230 N N . GLY A 1 163 ? 30.674 -3.178 -32.166 1.00 50.66 163 GLY A N 1
ATOM 1231 C CA . GLY A 1 163 ? 31.825 -3.651 -31.391 1.00 50.66 163 GLY A CA 1
ATOM 1232 C C . GLY A 1 163 ? 33.170 -3.081 -31.859 1.00 50.66 163 GLY A C 1
ATOM 1233 O O . GLY A 1 163 ? 34.222 -3.675 -31.604 1.00 50.66 163 GLY A O 1
ATOM 1234 N N . ARG A 1 164 ? 33.171 -1.947 -32.570 1.00 48.50 164 ARG A N 1
ATOM 1235 C CA . ARG A 1 164 ? 34.396 -1.307 -33.048 1.00 48.50 164 ARG A CA 1
ATOM 1236 C C . ARG A 1 164 ? 34.846 -0.260 -32.018 1.00 48.50 164 ARG A C 1
ATOM 1238 O O . ARG A 1 164 ? 34.106 0.692 -31.783 1.00 48.50 164 ARG A O 1
ATOM 1245 N N . PRO A 1 165 ? 36.035 -0.390 -31.391 1.00 46.25 165 PRO A N 1
ATOM 1246 C CA . PRO A 1 165 ? 36.549 0.681 -30.542 1.00 46.25 165 PRO A CA 1
ATOM 1247 C C . PRO A 1 165 ? 36.672 1.960 -31.383 1.00 46.25 165 PRO A C 1
ATOM 1249 O O . PRO A 1 165 ? 36.981 1.848 -32.574 1.00 46.25 165 PRO A O 1
ATOM 1252 N N . PRO A 1 166 ? 36.445 3.157 -30.809 1.00 42.97 166 PRO A N 1
ATOM 1253 C CA . PRO A 1 166 ? 36.503 4.410 -31.550 1.00 42.97 166 PRO A CA 1
ATOM 1254 C C . PRO A 1 166 ? 37.895 4.582 -32.167 1.00 42.97 166 PRO A C 1
ATOM 1256 O O . PRO A 1 166 ? 38.868 4.956 -31.513 1.00 42.97 166 PRO A O 1
ATOM 1259 N N . THR A 1 167 ? 38.008 4.266 -33.455 1.00 51.66 167 THR A N 1
ATOM 1260 C CA . THR A 1 167 ? 39.226 4.466 -34.227 1.00 51.66 167 THR A CA 1
ATOM 1261 C C . THR A 1 167 ? 39.287 5.923 -34.643 1.00 51.66 167 THR A C 1
ATOM 1263 O O . THR A 1 167 ? 38.710 6.292 -35.661 1.00 51.66 167 THR A O 1
ATOM 1266 N N . SER A 1 168 ? 39.998 6.739 -33.867 1.00 44.94 168 SER A N 1
ATOM 1267 C CA . SER A 1 168 ? 40.728 7.903 -34.380 1.00 44.94 168 SER A CA 1
ATOM 1268 C C . SER A 1 168 ? 41.587 8.533 -33.279 1.00 44.94 168 SER A C 1
ATOM 1270 O O . SER A 1 168 ? 41.284 9.605 -32.762 1.00 44.94 168 SER A O 1
ATOM 1272 N N . ILE A 1 169 ? 42.721 7.904 -32.972 1.00 43.28 169 ILE A N 1
ATOM 1273 C CA . ILE A 1 169 ? 43.942 8.669 -32.693 1.00 43.28 169 ILE A CA 1
ATOM 1274 C C . ILE A 1 169 ? 45.004 8.149 -33.659 1.00 43.28 169 ILE A C 1
ATOM 1276 O O . ILE A 1 169 ? 45.749 7.215 -33.370 1.00 43.28 169 ILE A O 1
ATOM 1280 N N . ALA A 1 170 ? 45.040 8.735 -34.854 1.00 47.84 170 ALA A N 1
ATOM 1281 C CA . ALA A 1 170 ? 46.229 8.690 -35.688 1.00 47.84 170 ALA A CA 1
ATOM 1282 C C . ALA A 1 170 ? 47.190 9.762 -35.155 1.00 47.84 170 ALA A C 1
ATOM 1284 O O . ALA A 1 170 ? 47.058 10.942 -35.464 1.00 47.84 170 ALA A O 1
ATOM 1285 N N . GLY A 1 171 ? 48.115 9.342 -34.293 1.00 41.22 171 GLY A N 1
ATOM 1286 C CA . GLY A 1 171 ? 49.103 10.219 -33.672 1.00 41.22 171 GLY A CA 1
ATOM 1287 C C . GLY A 1 171 ? 50.120 9.446 -32.838 1.00 41.22 171 GLY A C 1
ATOM 1288 O O . GLY A 1 171 ? 50.158 9.597 -31.628 1.00 41.22 171 GLY A O 1
ATOM 1289 N N . SER A 1 172 ? 50.889 8.577 -33.502 1.00 47.66 172 SER A N 1
ATOM 1290 C CA . SER A 1 172 ? 52.251 8.131 -33.146 1.00 47.66 172 SER A CA 1
ATOM 1291 C C . SER A 1 172 ? 52.623 7.967 -31.658 1.00 47.66 172 SER A C 1
ATOM 1293 O O . SER A 1 172 ? 52.949 8.938 -30.979 1.00 47.66 172 SER A O 1
ATOM 1295 N N . GLY A 1 173 ? 52.778 6.717 -31.208 1.00 41.69 173 GLY A N 1
ATOM 1296 C CA . GLY A 1 173 ? 53.572 6.409 -30.013 1.00 41.69 173 GLY A CA 1
ATOM 1297 C C . GLY A 1 173 ? 53.279 5.038 -29.413 1.00 41.69 173 GLY A C 1
ATOM 1298 O O . GLY A 1 173 ? 52.291 4.859 -28.718 1.00 41.69 173 GLY A O 1
ATOM 1299 N N . ALA A 1 174 ? 54.147 4.064 -29.676 1.00 50.56 174 ALA A N 1
ATOM 1300 C CA . ALA A 1 174 ? 54.057 2.690 -29.188 1.00 50.56 174 ALA A CA 1
ATOM 1301 C C . ALA A 1 174 ? 53.892 2.561 -27.656 1.00 50.56 174 ALA A C 1
ATOM 1303 O O . ALA A 1 174 ? 54.657 3.181 -26.914 1.00 50.56 174 ALA A O 1
ATOM 1304 N N . ARG A 1 175 ? 53.006 1.655 -27.198 1.00 44.31 175 ARG A N 1
ATOM 1305 C CA . ARG A 1 175 ? 53.324 0.549 -26.258 1.00 44.31 175 ARG A CA 1
ATOM 1306 C C . ARG A 1 175 ? 52.090 -0.255 -25.806 1.00 44.31 175 ARG A C 1
ATOM 1308 O O . ARG A 1 175 ? 51.105 0.309 -25.360 1.00 44.31 175 ARG A O 1
ATOM 1315 N N . SER A 1 176 ? 52.270 -1.578 -25.856 1.00 46.12 176 SER A N 1
ATOM 1316 C CA . SER A 1 176 ? 51.642 -2.656 -25.070 1.00 46.12 176 SER A CA 1
ATOM 1317 C C . SER A 1 176 ? 50.118 -2.841 -25.101 1.00 46.12 176 SER A C 1
ATOM 1319 O O . SER A 1 176 ? 49.366 -2.159 -24.416 1.00 46.12 176 SER A O 1
ATOM 1321 N N . ALA A 1 177 ? 49.693 -3.893 -25.807 1.00 50.50 177 ALA A N 1
ATOM 1322 C CA . ALA A 1 177 ? 48.377 -4.513 -25.667 1.00 50.50 177 ALA A CA 1
ATOM 1323 C C . ALA A 1 177 ? 48.323 -5.428 -24.421 1.00 50.50 177 ALA A C 1
ATOM 1325 O O . ALA A 1 177 ? 49.251 -6.218 -24.225 1.00 50.50 177 ALA A O 1
ATOM 1326 N N . PRO A 1 178 ? 47.253 -5.399 -23.609 1.00 49.16 178 PRO A N 1
ATOM 1327 C CA . PRO A 1 178 ? 46.913 -6.504 -22.716 1.00 49.16 178 PRO A CA 1
ATOM 1328 C C . PRO A 1 178 ? 46.217 -7.635 -23.498 1.00 49.16 178 PRO A C 1
ATOM 1330 O O . PRO A 1 178 ? 45.344 -7.389 -24.330 1.00 49.16 178 PRO A O 1
ATOM 1333 N N . GLN A 1 179 ? 46.627 -8.883 -23.248 1.00 51.25 179 GLN A N 1
ATOM 1334 C CA . GLN A 1 179 ? 46.027 -10.084 -23.843 1.00 51.25 179 GLN A CA 1
ATOM 1335 C C . GLN A 1 179 ? 44.574 -10.309 -23.373 1.00 51.25 179 GLN A C 1
ATOM 1337 O O . GLN A 1 179 ? 44.297 -10.141 -22.185 1.00 51.25 179 GLN A O 1
ATOM 1342 N N . PRO A 1 180 ? 43.673 -10.787 -24.253 1.00 56.75 180 PRO A N 1
ATOM 1343 C CA . PRO A 1 180 ? 42.377 -11.334 -23.857 1.00 56.75 180 PRO A CA 1
ATOM 1344 C C . PRO A 1 180 ? 42.499 -12.772 -23.300 1.00 56.75 180 PRO A C 1
ATOM 1346 O O . PRO A 1 180 ? 43.402 -13.510 -23.705 1.00 56.75 180 PRO A O 1
ATOM 1349 N N . PRO A 1 181 ? 41.589 -13.208 -22.405 1.00 50.53 181 PRO A N 1
ATOM 1350 C CA . PRO A 1 181 ? 41.564 -14.580 -21.896 1.00 50.53 181 PRO A CA 1
ATOM 1351 C C . PRO A 1 181 ? 41.185 -15.594 -22.998 1.00 50.53 181 PRO A C 1
ATOM 1353 O O . PRO A 1 181 ? 40.345 -15.288 -23.849 1.00 50.53 181 PRO A O 1
ATOM 1356 N N . PRO A 1 182 ? 41.763 -16.812 -23.001 1.00 42.19 182 PRO A N 1
ATOM 1357 C CA . PRO A 1 182 ? 41.470 -17.816 -24.017 1.00 42.19 182 PRO A CA 1
ATOM 1358 C C . PRO A 1 182 ? 40.154 -18.561 -23.743 1.00 42.19 182 PRO A C 1
ATOM 1360 O O . PRO A 1 182 ? 39.922 -19.035 -22.634 1.00 42.19 182 PRO A O 1
ATOM 1363 N N . GLY A 1 183 ? 39.361 -18.771 -24.802 1.00 44.84 183 GLY A N 1
ATOM 1364 C CA . GLY A 1 183 ? 38.506 -19.959 -24.919 1.00 44.84 183 GLY A CA 1
ATOM 1365 C C . GLY A 1 183 ? 36.990 -19.752 -24.957 1.00 44.84 183 GLY A C 1
ATOM 1366 O O . GLY A 1 183 ? 36.292 -20.282 -24.105 1.00 44.84 183 GLY A O 1
ATOM 1367 N N . PHE A 1 184 ? 36.460 -19.106 -25.999 1.00 4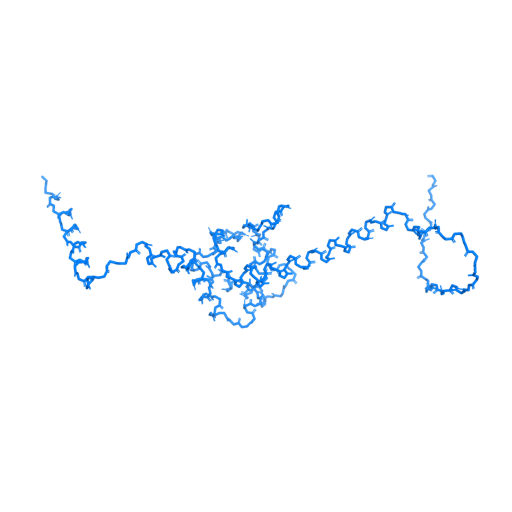0.97 184 PHE A N 1
ATOM 1368 C CA . PHE A 1 184 ? 35.129 -19.445 -26.523 1.00 40.97 184 PHE A CA 1
ATOM 1369 C C . PHE A 1 184 ? 35.215 -19.533 -28.049 1.00 40.97 184 PHE A C 1
ATOM 1371 O O . PHE A 1 184 ? 35.382 -18.530 -28.740 1.00 40.97 184 PHE A O 1
ATOM 1378 N N . ALA A 1 185 ? 35.174 -20.759 -28.570 1.00 47.97 185 ALA A N 1
ATOM 1379 C CA . ALA A 1 185 ? 35.147 -21.032 -30.001 1.00 47.97 185 ALA A CA 1
ATOM 1380 C C . ALA A 1 185 ? 33.692 -21.007 -30.500 1.00 47.97 185 ALA A C 1
ATOM 1382 O O . ALA A 1 185 ? 32.880 -21.781 -29.992 1.00 47.97 185 ALA A O 1
ATOM 1383 N N . PRO A 1 186 ? 33.331 -20.180 -31.496 1.00 42.12 186 PRO A N 1
ATOM 1384 C CA . PRO A 1 186 ? 32.065 -20.340 -32.193 1.00 42.12 186 PRO A CA 1
ATOM 1385 C C . PRO A 1 186 ? 32.185 -21.432 -33.265 1.00 42.12 186 PRO A C 1
ATOM 1387 O O . PRO A 1 186 ? 32.972 -21.339 -34.209 1.00 42.12 186 PRO A O 1
ATOM 1390 N N . THR A 1 187 ? 31.371 -22.474 -33.115 1.00 47.78 187 THR A N 1
ATOM 1391 C CA . THR A 1 187 ? 31.127 -23.520 -34.111 1.00 47.78 187 THR A CA 1
ATOM 1392 C C . THR A 1 187 ? 30.636 -22.892 -35.416 1.00 47.78 187 THR A C 1
ATOM 1394 O O . THR A 1 187 ? 29.584 -22.255 -35.458 1.00 47.78 187 THR A O 1
ATOM 1397 N N . ARG A 1 188 ? 31.393 -23.065 -36.503 1.00 39.62 188 ARG A N 1
ATOM 1398 C CA . ARG A 1 188 ? 30.997 -22.628 -37.847 1.00 39.62 188 ARG A CA 1
ATOM 1399 C C . ARG A 1 188 ? 29.934 -23.591 -38.391 1.00 39.62 188 ARG A C 1
ATOM 1401 O O . ARG A 1 188 ? 30.245 -24.740 -38.689 1.00 39.62 188 ARG A O 1
ATOM 1408 N N . ALA A 1 189 ? 28.695 -23.124 -38.526 1.00 42.66 189 ALA A N 1
ATOM 1409 C CA . ALA A 1 189 ? 27.665 -23.812 -39.299 1.00 42.66 189 ALA A CA 1
ATOM 1410 C C . ALA A 1 189 ? 27.899 -23.552 -40.796 1.00 42.66 189 ALA A C 1
ATOM 1412 O O . ALA A 1 189 ? 27.804 -22.419 -41.269 1.00 42.66 189 ALA A O 1
ATOM 1413 N N . THR A 1 190 ? 28.236 -24.606 -41.533 1.00 53.81 190 THR A N 1
ATOM 1414 C CA . THR A 1 190 ? 28.306 -24.626 -42.997 1.00 53.81 190 THR A CA 1
ATOM 1415 C C . THR A 1 190 ? 26.881 -24.694 -43.547 1.00 53.81 190 THR A C 1
ATOM 1417 O O . THR A 1 190 ? 26.148 -25.627 -43.223 1.00 53.81 190 THR A O 1
ATOM 1420 N N . ARG A 1 191 ? 26.468 -23.718 -44.362 1.00 46.06 191 ARG A N 1
ATOM 1421 C CA . ARG A 1 191 ? 25.197 -23.755 -45.102 1.00 46.06 191 ARG A CA 1
ATOM 1422 C C . ARG A 1 191 ? 25.503 -24.107 -46.560 1.00 46.06 191 ARG A C 1
ATOM 1424 O O . ARG A 1 191 ? 26.304 -23.411 -47.182 1.00 46.06 191 ARG A O 1
ATOM 1431 N N . HIS A 1 192 ? 24.915 -25.204 -47.034 1.00 51.50 192 HIS A N 1
ATOM 1432 C CA . HIS A 1 192 ? 24.748 -25.524 -48.454 1.00 51.50 192 HIS A CA 1
ATOM 1433 C C . HIS A 1 192 ? 23.614 -24.689 -49.057 1.00 51.50 192 HIS A C 1
ATOM 1435 O O .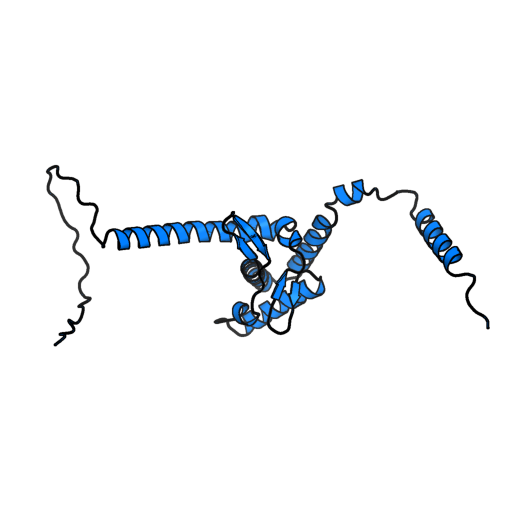 HIS A 1 192 ? 22.696 -24.305 -48.290 1.00 51.50 192 HIS A O 1
#

Radius of gyration: 29.54 Å; chains: 1; bounding box: 107×51×72 Å